Protein 1YPX (pdb70)

Nearest PDB structures (foldseek):
  1ypx-assembly1_A  TM=1.003E+00  e=2.792E-62  Listeria monocytogenes EGD-e
  1t7l-assembly2_B  TM=8.673E-01  e=5.924E-16  Thermotoga maritima
  1xpg-assembly1_A  TM=8.542E-01  e=3.338E-16  Thermotoga maritima
  1xdj-assembly1_A  TM=8.507E-01  e=2.215E-15  Thermotoga maritima
  4l64-assembly1_A  TM=7.720E-01  e=8.699E-14  Candida albicans SC5314

Secondary structure (DSSP, 8-state):
--SSS-SB---S-----HHHHHHHHHHHHTSS-HHHHHHHHHHHHHHHHHHHHHHT-SEE--TTTT---HHHHTTSEEEEE--EEEEEEEE-S--THHHHHHHHHHHH-SSSEE-EEEE----TTTEEE-SHHHHH-HHHHHHHHHHHHHHHHHHHHHTT---EEEEB-HHHHTTS----STTTHHHHHHHHHHHHTTT-----B--B-----SGGGHHHHTT---SEEEEE--S----TT-----TT-EEEEEEE-SSS----SHHHHHHHHHHHHHS-GGGEEEEESS----HHHHHHHHHHHHHHHHHHS--

Sequence (315 aa):
NQVAPFYADHVGSILRTKGIKDAREKFQSGEITALELRKIENTEIKYIVEKQKEVGLKSITDGEFRRWHFDFLENLDGVEGYSVKITGPIDFTTHPFIEDFIFLKEAVGDNHVAKQTIPSPALHYRGDIEYQPYLDDAEKFANDLATAYQKAIQAFYDAGCRYLQLDDTSWSYLCSDEGFDPETLQETYKNLINEAIKHKPADVITHICRGGYGPVAETLFGKLNIDGFFLEYDNERFAPLKYVTRPDLKIVLGLITSKTGEEDEAAIKARIEEASEIVPLSQLRLSPQCGFATEEEQWDKLRYVVRLANDIWGE

InterPro domains:
  IPR002629 Cobalamin-independent methionine synthase MetE, C-terminal/archaeal [PF01717] (11-341)
  IPR002629 Cobalamin-independent methionine synthase MetE, C-terminal/archaeal [cd03311] (9-357)
  IPR038071 UROD/MetE-like superfamily [G3DSA:3.20.20.210] (2-367)
  IPR038071 UROD/MetE-like superfamily [SSF51726] (9-366)

CATH classification: 3.20.20.210

Structure (mmCIF, N/CA/C/O backbone):
data_1YPX
#
_entry.id   1YPX
#
_cell.length_a   139.109
_cell.length_b   139.109
_cell.length_c   38.535
_cell.angle_alpha   90.00
_cell.angle_beta   90.00
_cell.angle_gamma   90.00
#
_symmetry.space_group_name_H-M   'I 41'
#
loop_
_entity.id
_entity.type
_entity.pdbx_description
1 polymer 'putative vitamin-B12 independent methionine synthase family protein'
2 non-polymer 'PHOSPHATE ION'
3 water water
#
loop_
_atom_site.group_PDB
_atom_site.id
_atom_site.type_symbol
_atom_site.label_atom_id
_atom_site.label_alt_id
_atom_site.label_comp_id
_atom_site.label_asym_id
_atom_site.label_entity_id
_atom_site.label_seq_id
_atom_site.pdbx_PDB_ins_code
_atom_site.Cartn_x
_atom_site.Cartn_y
_atom_site.Cartn_z
_atom_site.occupancy
_atom_site.B_iso_or_equiv
_atom_site.auth_seq_id
_atom_site.auth_comp_id
_atom_site.auth_asym_id
_atom_site.auth_atom_id
_atom_site.pdbx_PDB_model_num
ATOM 1 N N . ASN A 1 2 ? 40.722 86.670 -2.411 1.00 82.18 2 ASN A N 1
ATOM 2 C CA . ASN A 1 2 ? 40.907 85.344 -3.067 1.00 82.21 2 ASN A CA 1
ATOM 3 C C . ASN A 1 2 ? 42.295 84.774 -2.785 1.00 82.31 2 ASN A C 1
ATOM 4 O O . ASN A 1 2 ? 43.203 85.481 -2.326 1.00 81.95 2 ASN A O 1
ATOM 9 N N . GLN A 1 3 ? 42.433 83.484 -3.082 1.00 81.18 3 GLN A N 1
ATOM 10 C CA . GLN A 1 3 ? 43.667 82.736 -2.889 1.00 80.25 3 GLN A CA 1
ATOM 11 C C . GLN A 1 3 ? 43.437 81.268 -3.218 1.00 78.72 3 GLN A C 1
ATOM 12 O O . GLN A 1 3 ? 42.340 80.859 -3.602 1.00 77.39 3 GLN A O 1
ATOM 18 N N . VAL A 1 4 ? 44.484 80.478 -3.040 1.00 77.35 4 VAL A N 1
ATOM 19 C CA . VAL A 1 4 ? 44.409 79.063 -3.320 1.00 77.07 4 VAL A CA 1
ATOM 20 C C . VAL A 1 4 ? 44.724 78.238 -2.064 1.00 76.21 4 VAL A C 1
ATOM 21 O O . VAL A 1 4 ? 43.824 77.667 -1.442 1.00 76.88 4 VAL A O 1
ATOM 25 N N . ALA A 1 5 ? 45.997 78.183 -1.689 1.00 74.05 5 ALA A N 1
ATOM 26 C CA . ALA A 1 5 ? 46.425 77.433 -0.509 1.00 69.58 5 ALA A CA 1
ATOM 27 C C . ALA A 1 5 ? 45.858 78.150 0.720 1.00 66.41 5 ALA A C 1
ATOM 28 O O . ALA A 1 5 ? 44.698 78.574 0.693 1.00 66.28 5 ALA A O 1
ATOM 30 N N . PRO A 1 6 ? 46.633 78.283 1.817 1.00 63.17 6 PRO A N 1
ATOM 31 C CA . PRO A 1 6 ? 45.975 78.997 2.915 1.00 61.19 6 PRO A CA 1
ATOM 32 C C . PRO A 1 6 ? 45.713 80.436 2.470 1.00 58.13 6 PRO A C 1
ATOM 33 O O . PRO A 1 6 ? 46.562 81.039 1.823 1.00 57.50 6 PRO A O 1
ATOM 37 N N . PHE A 1 7 ? 44.538 80.969 2.798 1.00 56.90 7 PHE A N 1
ATOM 38 C CA . PHE A 1 7 ? 44.168 82.332 2.405 1.00 55.08 7 PHE A CA 1
ATOM 39 C C . PHE A 1 7 ? 44.681 83.381 3.374 1.00 53.57 7 PHE A C 1
ATOM 40 O O . PHE A 1 7 ? 44.955 83.084 4.539 1.00 52.05 7 PHE A O 1
ATOM 48 N N . TYR A 1 8 ? 44.787 84.618 2.892 1.00 53.16 8 TYR A N 1
ATOM 49 C CA . TYR A 1 8 ? 45.259 85.720 3.723 1.00 50.01 8 TYR A CA 1
ATOM 50 C C . TYR A 1 8 ? 44.558 85.722 5.073 1.00 48.18 8 TYR A C 1
ATOM 51 O O . TYR A 1 8 ? 45.178 86.027 6.087 1.00 49.10 8 TYR A O 1
ATOM 60 N N . ALA A 1 9 ? 43.265 85.409 5.077 1.00 46.46 9 ALA A N 1
ATOM 61 C CA . ALA A 1 9 ? 42.496 85.317 6.317 1.00 46.92 9 ALA A CA 1
ATOM 62 C C . ALA A 1 9 ? 42.088 83.854 6.390 1.00 47.23 9 ALA A C 1
ATOM 63 O O . ALA A 1 9 ? 41.153 83.419 5.714 1.00 51.31 9 ALA A O 1
ATOM 65 N N . ASP A 1 10 ? 42.815 83.092 7.194 1.00 44.95 10 ASP A N 1
ATOM 66 C CA . ASP A 1 10 ? 42.564 81.668 7.331 1.00 41.43 10 ASP A CA 1
ATOM 67 C C . ASP A 1 10 ? 42.512 81.360 8.828 1.00 41.54 10 ASP A C 1
ATOM 68 O O . ASP A 1 10 ? 42.676 82.262 9.650 1.00 39.15 10 ASP A O 1
ATOM 73 N N . HIS A 1 11 ? 42.272 80.100 9.187 1.00 41.04 11 HIS A N 1
ATOM 74 C CA . HIS A 1 11 ? 42.224 79.719 10.595 1.00 40.78 11 HIS A CA 1
ATOM 75 C C . HIS A 1 11 ? 42.609 78.262 10.790 1.00 41.45 11 HIS A C 1
ATOM 76 O O . HIS A 1 11 ? 42.405 77.439 9.899 1.00 44.17 11 HIS A O 1
ATOM 83 N N . VAL A 1 12 ? 43.179 77.950 11.955 1.00 41.32 12 VAL A N 1
ATOM 84 C CA . VAL A 1 12 ? 43.633 76.594 12.262 1.00 37.84 12 VAL A CA 1
ATOM 85 C C . VAL A 1 12 ? 42.570 75.531 12.002 1.00 36.97 12 VAL A C 1
ATOM 86 O O . VAL A 1 12 ? 42.859 74.508 11.376 1.00 34.31 12 VAL A O 1
ATOM 90 N N . GLY A 1 13 ? 41.349 75.768 12.483 1.00 36.21 13 GLY A N 1
ATOM 91 C CA . GLY A 1 13 ? 40.289 74.803 12.263 1.00 35.25 13 GLY A CA 1
ATOM 92 C C . GLY A 1 13 ? 39.304 74.505 13.382 1.00 35.71 13 GLY A C 1
ATOM 93 O O . GLY A 1 13 ? 38.094 74.525 13.145 1.00 37.96 13 GLY A O 1
ATOM 94 N N . SER A 1 14 ? 39.768 74.218 14.592 1.00 34.59 14 SER A N 1
ATOM 95 C CA . SER A 1 14 ? 38.804 73.906 15.651 1.00 37.66 14 SER A CA 1
ATOM 96 C C . SER A 1 14 ? 37.971 75.116 16.050 1.00 38.04 14 SER A C 1
ATOM 97 O O . SER A 1 14 ? 38.479 76.227 16.129 1.00 37.54 14 SER A O 1
ATOM 100 N N . ILE A 1 15 ? 36.690 74.880 16.305 1.00 39.69 15 ILE A N 1
ATOM 101 C CA . ILE A 1 15 ? 35.761 75.924 16.717 1.00 42.06 15 ILE A CA 1
ATOM 102 C C . ILE A 1 15 ? 35.146 75.526 18.067 1.00 45.40 15 ILE A C 1
ATOM 103 O O . ILE A 1 15 ? 35.034 74.338 18.388 1.00 46.95 15 ILE A O 1
ATOM 108 N N . LEU A 1 16 ? 34.758 76.526 18.856 1.00 49.06 16 LEU A N 1
ATOM 109 C CA . LEU A 1 16 ? 34.145 76.321 20.174 1.00 51.58 16 LEU A CA 1
ATOM 110 C C . LEU A 1 16 ? 32.889 75.463 20.128 1.00 52.58 16 LEU A C 1
ATOM 111 O O . LEU A 1 16 ? 31.978 75.734 19.348 1.00 53.87 16 LEU A O 1
ATOM 116 N N . ARG A 1 17 ? 32.814 74.460 20.991 1.00 53.49 17 ARG A N 1
ATOM 117 C CA . ARG A 1 17 ? 31.641 73.586 21.027 1.00 57.00 17 ARG A CA 1
ATOM 118 C C . ARG A 1 17 ? 30.401 74.333 21.534 1.00 58.60 17 ARG A C 1
ATOM 119 O O . ARG A 1 17 ? 30.439 74.958 22.591 1.00 60.32 17 ARG A O 1
ATOM 127 N N . THR A 1 18 ? 29.305 74.272 20.783 1.00 59.95 18 THR A N 1
ATOM 128 C CA . THR A 1 18 ? 28.075 74.939 21.204 1.00 61.22 18 THR A CA 1
ATOM 129 C C . THR A 1 18 ? 27.395 74.127 22.292 1.00 62.77 18 THR A C 1
ATOM 130 O O . THR A 1 18 ? 27.856 73.040 22.654 1.00 62.32 18 THR A O 1
ATOM 134 N N . LYS A 1 19 ? 26.294 74.655 22.817 1.00 64.63 19 LYS A N 1
ATOM 135 C CA . LYS A 1 19 ? 25.561 73.951 23.857 1.00 65.86 19 LYS A CA 1
ATOM 136 C C . LYS A 1 19 ? 24.834 72.747 23.254 1.00 65.69 19 LYS A C 1
ATOM 137 O O . LYS A 1 19 ? 24.617 71.741 23.929 1.00 64.73 19 LYS A O 1
ATOM 143 N N . GLY A 1 20 ? 24.467 72.844 21.981 1.00 65.43 20 GLY A N 1
ATOM 144 C CA . GLY A 1 20 ? 23.797 71.727 21.340 1.00 67.51 20 GLY A CA 1
ATOM 145 C C . GLY A 1 20 ? 24.714 70.511 21.323 1.00 68.62 20 GLY A C 1
ATOM 146 O O . GLY A 1 20 ? 24.321 69.407 21.703 1.00 68.15 20 GLY A O 1
ATOM 147 N N . ILE A 1 21 ? 25.948 70.712 20.879 1.00 69.45 21 ILE A N 1
ATOM 148 C CA . ILE A 1 21 ? 26.909 69.625 20.839 1.00 70.66 21 ILE A CA 1
ATOM 149 C C . ILE A 1 21 ? 27.370 69.282 22.249 1.00 70.83 21 ILE A C 1
ATOM 150 O O . ILE A 1 21 ? 27.719 68.140 22.536 1.00 70.33 21 ILE A O 1
ATOM 155 N N . LYS A 1 22 ? 27.360 70.275 23.129 1.00 72.59 22 LYS A N 1
ATOM 156 C CA . LYS A 1 22 ? 27.789 70.073 24.510 1.00 74.85 22 LYS A CA 1
ATOM 157 C C . LYS A 1 22 ? 26.824 69.127 25.224 1.00 75.90 22 LYS A C 1
ATOM 158 O O . LYS A 1 22 ? 27.232 68.112 25.796 1.00 75.70 22 LYS A O 1
ATOM 164 N N . ASP A 1 23 ? 25.542 69.489 25.184 1.00 77.80 23 ASP A N 1
ATOM 165 C CA . ASP A 1 23 ? 24.456 68.723 25.800 1.00 78.13 23 ASP A CA 1
ATOM 166 C C . ASP A 1 23 ? 24.396 67.305 25.237 1.00 78.54 23 ASP A C 1
ATOM 167 O O . ASP A 1 23 ? 24.310 66.322 25.984 1.00 77.43 23 ASP A O 1
ATOM 172 N N . ALA A 1 24 ? 24.437 67.214 23.912 1.00 78.82 24 ALA A N 1
ATOM 173 C CA . ALA A 1 24 ? 24.396 65.932 23.227 1.00 80.01 24 ALA A CA 1
ATOM 174 C C . ALA A 1 24 ? 25.509 64.995 23.705 1.00 81.28 24 ALA A C 1
ATOM 175 O O . ALA A 1 24 ? 25.228 63.905 24.202 1.00 81.70 24 ALA A O 1
ATOM 177 N N . ARG A 1 25 ? 26.767 65.415 23.573 1.00 82.90 25 ARG A N 1
ATOM 178 C CA . ARG A 1 25 ? 27.885 64.569 23.992 1.00 84.17 25 ARG A CA 1
ATOM 179 C C . ARG A 1 25 ? 27.728 64.064 25.422 1.00 85.64 25 ARG A C 1
ATOM 180 O O . ARG A 1 25 ? 28.334 63.061 25.801 1.00 85.29 25 ARG A O 1
ATOM 188 N N . GLU A 1 26 ? 26.913 64.753 26.215 1.00 87.43 26 GLU A N 1
ATOM 189 C CA . GLU A 1 26 ? 26.696 64.344 27.595 1.00 89.02 26 GLU A CA 1
ATOM 190 C C . GLU A 1 26 ? 25.680 63.207 27.687 1.00 90.02 26 GLU A C 1
ATOM 191 O O . GLU A 1 26 ? 25.933 62.200 28.358 1.00 89.84 26 GLU A O 1
ATOM 197 N N . LYS A 1 27 ? 24.541 63.362 27.012 1.00 90.92 27 LYS A N 1
ATOM 198 C CA . LYS A 1 27 ? 23.500 62.328 27.014 1.00 92.10 27 LYS A CA 1
ATOM 199 C C . LYS A 1 27 ? 24.027 61.023 26.423 1.00 92.72 27 LYS A C 1
ATOM 200 O O . LYS A 1 27 ? 23.596 59.933 26.813 1.00 92.89 27 LYS A O 1
ATOM 206 N N . PHE A 1 28 ? 24.955 61.139 25.477 1.00 92.39 28 PHE A N 1
ATOM 207 C CA . PHE A 1 28 ? 25.536 59.964 24.844 1.00 92.00 28 PHE A CA 1
ATOM 208 C C . PHE A 1 28 ? 26.228 59.062 25.860 1.00 92.03 28 PHE A C 1
ATOM 209 O O . PHE A 1 28 ? 25.834 57.913 26.045 1.00 92.35 28 PHE A O 1
ATOM 217 N N . GLN A 1 29 ? 27.265 59.585 26.508 1.00 92.43 29 GLN A N 1
ATOM 218 C CA . GLN A 1 29 ? 28.010 58.827 27.506 1.00 93.00 29 GLN A CA 1
ATOM 219 C C . GLN A 1 29 ? 27.092 58.497 28.681 1.00 92.60 29 GLN A C 1
ATOM 220 O O . GLN A 1 29 ? 27.385 57.612 29.484 1.00 91.76 29 GLN A O 1
ATOM 226 N N . SER A 1 30 ? 25.980 59.225 28.771 1.00 92.61 30 SER A N 1
ATOM 227 C CA . SER A 1 30 ? 24.981 59.025 29.824 1.00 91.77 30 SER A CA 1
ATOM 228 C C . SER A 1 30 ? 24.161 57.777 29.516 1.00 91.25 30 SER A C 1
ATOM 229 O O . SER A 1 30 ? 23.747 57.047 30.421 1.00 91.33 30 SER A O 1
ATOM 232 N N . GLY A 1 31 ? 23.932 57.547 28.225 1.00 90.03 31 GLY A N 1
ATOM 233 C CA . GLY A 1 31 ? 23.169 56.393 27.791 1.00 87.97 31 GLY A CA 1
ATOM 234 C C . GLY A 1 31 ? 21.804 56.784 27.268 1.00 86.49 31 GLY A C 1
ATOM 235 O O . GLY A 1 31 ? 21.061 55.941 26.768 1.00 85.62 31 GLY A O 1
ATOM 236 N N . GLU A 1 32 ? 21.474 58.067 27.381 1.00 85.95 32 GLU A N 1
ATOM 237 C CA . GLU A 1 32 ? 20.185 58.569 26.922 1.00 86.00 32 GLU A CA 1
ATOM 238 C C . GLU A 1 32 ? 20.091 58.580 25.404 1.00 85.29 32 GLU A C 1
ATOM 239 O O . GLU A 1 32 ? 19.045 58.269 24.831 1.00 85.92 32 GLU A O 1
ATOM 245 N N . ILE A 1 33 ? 21.187 58.951 24.755 1.00 84.00 33 ILE A N 1
ATOM 246 C CA . ILE A 1 33 ? 21.223 59.002 23.303 1.00 81.84 33 ILE A CA 1
ATOM 247 C C . ILE A 1 33 ? 22.183 57.946 22.784 1.00 80.83 33 ILE A C 1
ATOM 248 O O . ILE A 1 33 ? 23.091 57.504 23.492 1.00 80.66 33 ILE A O 1
ATOM 253 N N . THR A 1 34 ? 21.975 57.539 21.542 1.00 79.41 34 THR A N 1
ATOM 254 C CA . THR A 1 34 ? 22.820 56.531 20.932 1.00 77.98 34 THR A CA 1
ATOM 255 C C . THR A 1 34 ? 23.842 57.172 19.994 1.00 77.44 34 THR A C 1
ATOM 256 O O . THR A 1 34 ? 23.667 58.310 19.560 1.00 76.18 34 THR A O 1
ATOM 260 N N . ALA A 1 35 ? 24.909 56.434 19.700 1.00 76.69 35 ALA A N 1
ATOM 261 C CA . ALA A 1 35 ? 25.971 56.901 18.817 1.00 75.73 35 ALA A CA 1
ATOM 262 C C . ALA A 1 35 ? 25.346 57.298 17.494 1.00 75.30 35 ALA A C 1
ATOM 263 O O . ALA A 1 35 ? 25.633 58.362 16.938 1.00 74.68 35 ALA A O 1
ATOM 265 N N . LEU A 1 36 ? 24.482 56.418 17.001 1.00 75.04 36 LEU A N 1
ATOM 266 C CA . LEU A 1 36 ? 23.775 56.627 15.745 1.00 74.45 36 LEU A CA 1
ATOM 267 C C . LEU A 1 36 ? 22.769 57.772 15.845 1.00 73.72 36 LEU A C 1
ATOM 268 O O . LEU A 1 36 ? 22.207 58.183 14.838 1.00 75.18 36 LEU A O 1
ATOM 273 N N . GLU A 1 37 ? 22.557 58.294 17.053 1.00 72.56 37 GLU A N 1
ATOM 274 C CA . GLU A 1 37 ? 21.604 59.385 17.274 1.00 71.55 37 GLU A CA 1
ATOM 275 C C . GLU A 1 37 ? 22.334 60.707 17.507 1.00 70.71 37 GLU A C 1
ATOM 276 O O . GLU A 1 37 ? 21.880 61.778 17.084 1.00 71.81 37 GLU A O 1
ATOM 282 N N . LEU A 1 38 ? 23.465 60.617 18.200 1.00 68.36 38 LEU A N 1
ATOM 283 C CA . LEU A 1 38 ? 24.309 61.770 18.504 1.00 63.67 38 LEU A CA 1
ATOM 284 C C . LEU A 1 38 ? 24.830 62.406 17.219 1.00 60.59 38 LEU A C 1
ATOM 285 O O . LEU A 1 38 ? 25.135 63.595 17.182 1.00 60.86 38 LEU A O 1
ATOM 290 N N . ARG A 1 39 ? 24.929 61.613 16.163 1.00 57.76 39 ARG A N 1
ATOM 291 C CA . ARG A 1 39 ? 25.447 62.136 14.914 1.00 56.57 39 ARG A CA 1
ATOM 292 C C . ARG A 1 39 ? 24.564 63.203 14.289 1.00 55.70 39 ARG A C 1
ATOM 293 O O . ARG A 1 39 ? 25.061 64.188 13.734 1.00 52.91 39 ARG A O 1
ATOM 301 N N . LYS A 1 40 ? 23.254 63.001 14.380 1.00 55.15 40 LYS A N 1
ATOM 302 C CA . LYS A 1 40 ? 22.301 63.951 13.825 1.00 54.43 40 LYS A CA 1
ATOM 303 C C . LYS A 1 40 ? 22.532 65.337 14.405 1.00 53.26 40 LYS A C 1
ATOM 304 O O . LYS A 1 40 ? 22.758 66.291 13.667 1.00 54.49 40 LYS A O 1
ATOM 310 N N . ILE A 1 41 ? 22.479 65.454 15.724 1.00 51.25 41 ILE A N 1
ATOM 311 C CA . ILE A 1 41 ? 22.691 66.749 16.344 1.00 51.63 41 ILE A CA 1
ATOM 312 C C . ILE A 1 41 ? 24.008 67.353 15.844 1.00 52.16 41 ILE A C 1
ATOM 313 O O . ILE A 1 41 ? 24.049 68.513 15.422 1.00 49.73 41 ILE A O 1
ATOM 318 N N . GLU A 1 42 ? 25.079 66.558 15.895 1.00 52.04 42 GLU A N 1
ATOM 319 C CA . GLU A 1 42 ? 26.380 67.009 15.424 1.00 51.46 42 GLU A CA 1
ATOM 320 C C . GLU A 1 42 ? 26.198 67.601 14.030 1.00 49.91 42 GLU A C 1
ATOM 321 O O . GLU A 1 42 ? 26.741 68.654 13.716 1.00 50.07 42 GLU A O 1
ATOM 327 N N . ASN A 1 43 ? 25.420 66.908 13.207 1.00 48.60 43 ASN A N 1
ATOM 328 C CA . ASN A 1 43 ? 25.155 67.341 11.850 1.00 49.46 43 ASN A CA 1
ATOM 329 C C . ASN A 1 43 ? 24.498 68.711 11.791 1.00 51.21 43 ASN A C 1
ATOM 330 O O . ASN A 1 43 ? 24.816 69.528 10.925 1.00 51.34 43 ASN A O 1
ATOM 335 N N . THR A 1 44 ? 23.579 68.945 12.722 1.00 52.86 44 THR A N 1
ATOM 336 C CA . THR A 1 44 ? 22.850 70.204 12.836 1.00 52.32 44 THR A CA 1
ATOM 337 C C . THR A 1 44 ? 23.819 71.270 13.329 1.00 52.01 44 THR A C 1
ATOM 338 O O . THR A 1 44 ? 23.915 72.364 12.766 1.00 53.98 44 THR A O 1
ATOM 342 N N . GLU A 1 45 ? 24.547 70.938 14.386 1.00 50.45 45 GLU A N 1
ATOM 343 C CA . GLU A 1 45 ? 25.506 71.868 14.958 1.00 48.91 45 GLU A CA 1
ATOM 344 C C . GLU A 1 45 ? 26.576 72.272 13.963 1.00 47.48 45 GLU A C 1
ATOM 345 O O . GLU A 1 45 ? 26.824 73.461 13.783 1.00 47.44 45 GLU A O 1
ATOM 351 N N . ILE A 1 46 ? 27.205 71.285 13.325 1.00 46.11 46 ILE A N 1
ATOM 352 C CA . ILE A 1 46 ? 28.244 71.553 12.340 1.00 45.95 46 ILE A CA 1
ATOM 353 C C . ILE A 1 46 ? 27.672 72.509 11.299 1.00 46.62 46 ILE A C 1
ATOM 354 O O . ILE A 1 46 ? 28.267 73.548 11.007 1.00 43.93 46 ILE A O 1
ATOM 359 N N . LYS A 1 47 ? 26.503 72.169 10.762 1.00 48.72 47 LYS A N 1
ATOM 360 C CA . LYS A 1 47 ? 25.857 73.022 9.764 1.00 53.14 47 LYS A CA 1
ATOM 361 C C . LYS A 1 47 ? 25.765 74.469 10.256 1.00 55.37 47 LYS A C 1
ATOM 362 O O . LYS A 1 47 ? 26.017 75.421 9.507 1.00 54.79 47 LYS A O 1
ATOM 368 N N . TYR A 1 48 ? 25.409 74.632 11.523 1.00 56.82 48 TYR A N 1
ATOM 369 C CA . TYR A 1 48 ? 25.304 75.959 12.098 1.00 58.31 48 TYR A CA 1
ATOM 370 C C . TYR A 1 48 ? 26.648 76.705 12.079 1.00 57.44 48 TYR A C 1
ATOM 371 O O . TYR A 1 48 ? 26.693 77.891 11.742 1.00 57.02 48 TYR A O 1
ATOM 380 N N . ILE A 1 49 ? 27.738 76.020 12.428 1.00 56.95 49 ILE A N 1
ATOM 381 C CA . ILE A 1 49 ? 29.063 76.662 12.422 1.00 57.36 49 ILE A CA 1
ATOM 382 C C . ILE A 1 49 ? 29.600 76.866 10.996 1.00 56.26 49 ILE A C 1
ATOM 383 O O . ILE A 1 49 ? 30.439 77.739 10.759 1.00 55.70 49 ILE A O 1
ATOM 388 N N . VAL A 1 50 ? 29.122 76.051 10.054 1.00 55.70 50 VAL A N 1
ATOM 389 C CA . VAL A 1 50 ? 29.542 76.172 8.662 1.00 53.49 50 VAL A CA 1
ATOM 390 C C . VAL A 1 50 ? 29.101 77.535 8.137 1.00 55.19 50 VAL A C 1
ATOM 391 O O . VAL A 1 50 ? 29.899 78.271 7.558 1.00 54.23 50 VAL A O 1
ATOM 395 N N . GLU A 1 51 ? 27.829 77.877 8.342 1.00 56.62 51 GLU A N 1
ATOM 396 C CA . GLU A 1 51 ? 27.335 79.165 7.870 1.00 58.92 51 GLU A CA 1
ATOM 397 C C . GLU A 1 51 ? 28.037 80.331 8.561 1.00 59.17 51 GLU A C 1
ATOM 398 O O . GLU A 1 51 ? 28.406 81.312 7.908 1.00 57.99 51 GLU A O 1
ATOM 404 N N . LYS A 1 52 ? 28.235 80.215 9.872 1.00 58.79 52 LYS A N 1
ATOM 405 C CA . LYS A 1 52 ? 28.887 81.271 10.639 1.00 58.17 52 LYS A CA 1
ATOM 406 C C . LYS A 1 52 ? 30.295 81.612 10.140 1.00 57.72 52 LYS A C 1
ATOM 407 O O . LYS A 1 52 ? 30.691 82.785 10.133 1.00 58.35 52 LYS A O 1
ATOM 413 N N . GLN A 1 53 ? 31.046 80.599 9.710 1.00 55.19 53 GLN A N 1
ATOM 414 C CA . GLN A 1 53 ? 32.393 80.830 9.199 1.00 52.79 53 GLN A CA 1
ATOM 415 C C . GLN A 1 53 ? 32.257 81.607 7.889 1.00 52.64 53 GLN A C 1
ATOM 416 O O . GLN A 1 53 ? 33.129 82.394 7.501 1.00 52.19 53 GLN A O 1
ATOM 422 N N . LYS A 1 54 ? 31.138 81.398 7.211 1.00 53.78 54 LYS A N 1
ATOM 423 C CA . LYS A 1 54 ? 30.911 82.087 5.951 1.00 53.34 54 LYS A CA 1
ATOM 424 C C . LYS A 1 54 ? 30.407 83.513 6.195 1.00 51.87 54 LYS A C 1
ATOM 425 O O . LYS A 1 54 ? 30.821 84.444 5.498 1.00 52.04 54 LYS A O 1
ATOM 431 N N . GLU A 1 55 ? 29.560 83.687 7.207 1.00 49.26 55 GLU A N 1
ATOM 432 C CA . GLU A 1 55 ? 29.047 85.011 7.543 1.00 51.08 55 GLU A CA 1
ATOM 433 C C . GLU A 1 55 ? 30.133 85.929 8.131 1.00 50.00 55 GLU A C 1
ATOM 434 O O . GLU A 1 55 ? 29.931 87.150 8.228 1.00 49.49 55 GLU A O 1
ATOM 440 N N . VAL A 1 56 ? 31.271 85.365 8.548 1.00 46.46 56 VAL A N 1
ATOM 441 C CA . VAL A 1 56 ? 32.338 86.205 9.084 1.00 41.63 56 VAL A CA 1
ATOM 442 C C . VAL A 1 56 ? 33.259 86.614 7.946 1.00 40.73 56 VAL A C 1
ATOM 443 O O . VAL A 1 56 ? 33.958 87.612 8.050 1.00 44.18 56 VAL A O 1
ATOM 447 N N . GLY A 1 57 ? 33.253 85.849 6.855 1.00 39.02 57 GLY A N 1
ATOM 448 C CA . GLY A 1 57 ? 34.073 86.200 5.710 1.00 37.37 57 GLY A CA 1
ATOM 449 C C . GLY A 1 57 ? 35.076 85.141 5.344 1.00 39.29 57 GLY A C 1
ATOM 450 O O . GLY A 1 57 ? 35.700 85.196 4.279 1.00 39.97 57 GLY A O 1
ATOM 451 N N . LEU A 1 58 ? 35.238 84.173 6.234 1.00 40.69 58 LEU A N 1
ATOM 452 C CA . LEU A 1 58 ? 36.179 83.083 6.022 1.00 42.98 58 LEU A CA 1
ATOM 453 C C . LEU A 1 58 ? 35.945 82.379 4.687 1.00 45.11 58 LEU A C 1
ATOM 454 O O . LEU A 1 58 ? 34.815 82.270 4.215 1.00 44.62 58 LEU A O 1
ATOM 459 N N . LYS A 1 59 ? 37.027 81.940 4.060 1.00 49.37 59 LYS A N 1
ATOM 460 C CA . LYS A 1 59 ? 36.908 81.244 2.788 1.00 53.33 59 LYS A CA 1
ATOM 461 C C . LYS A 1 59 ? 37.049 79.747 3.062 1.00 53.70 59 LYS A C 1
ATOM 462 O O . LYS A 1 59 ? 36.351 78.920 2.463 1.00 55.67 59 LYS A O 1
ATOM 468 N N . SER A 1 60 ? 37.944 79.403 3.984 1.00 50.78 60 SER A N 1
ATOM 469 C CA . SER A 1 60 ? 38.136 78.011 4.347 1.00 48.89 60 SER A CA 1
ATOM 470 C C . SER A 1 60 ? 37.164 77.727 5.488 1.00 46.04 60 SER A C 1
ATOM 471 O O . SER A 1 60 ? 37.057 78.519 6.429 1.00 43.22 60 SER A O 1
ATOM 474 N N . ILE A 1 61 ? 36.447 76.607 5.386 1.00 42.17 61 ILE A N 1
ATOM 475 C CA . ILE A 1 61 ? 35.459 76.208 6.388 1.00 41.22 61 ILE A CA 1
ATOM 476 C C . ILE A 1 61 ? 35.747 74.795 6.932 1.00 40.94 61 ILE A C 1
ATOM 477 O O . ILE A 1 61 ? 36.096 73.883 6.174 1.00 38.98 61 ILE A O 1
ATOM 482 N N . THR A 1 62 ? 35.614 74.626 8.248 1.00 41.37 62 THR A N 1
ATOM 483 C CA . THR A 1 62 ? 35.857 73.331 8.903 1.00 42.23 62 THR A CA 1
ATOM 484 C C . THR A 1 62 ? 34.604 72.822 9.606 1.00 43.02 62 THR A C 1
ATOM 485 O O . THR A 1 62 ? 33.540 73.419 9.503 1.00 44.51 62 THR A O 1
ATOM 489 N N . ASP A 1 63 ? 34.725 71.714 10.319 1.00 42.93 63 ASP A N 1
ATOM 490 C CA . ASP A 1 63 ? 33.572 71.222 11.034 1.00 44.61 63 ASP A CA 1
ATOM 491 C C . ASP A 1 63 ? 33.822 71.474 12.522 1.00 45.08 63 ASP A C 1
ATOM 492 O O . ASP A 1 63 ? 33.175 70.894 13.394 1.00 43.84 63 ASP A O 1
ATOM 497 N N . GLY A 1 64 ? 34.774 72.370 12.779 1.00 47.05 64 GLY A N 1
ATOM 498 C CA . GLY A 1 64 ? 35.142 72.759 14.131 1.00 48.92 64 GLY A CA 1
ATOM 499 C C . GLY A 1 64 ? 35.592 71.620 15.015 1.00 50.12 64 GLY A C 1
ATOM 500 O O . GLY A 1 64 ? 35.677 71.770 16.236 1.00 50.01 64 GLY A O 1
ATOM 501 N N . GLU A 1 65 ? 35.888 70.484 14.388 1.00 50.15 65 GLU A N 1
ATOM 502 C CA . GLU A 1 65 ? 36.320 69.275 15.088 1.00 49.90 65 GLU A CA 1
ATOM 503 C C . GLU A 1 65 ? 35.313 68.859 16.130 1.00 49.48 65 GLU A C 1
ATOM 504 O O . GLU A 1 65 ? 35.645 68.192 17.107 1.00 49.00 65 GLU A O 1
ATOM 510 N N . PHE A 1 66 ? 34.064 69.238 15.865 1.00 50.63 66 PHE A N 1
ATOM 511 C CA . PHE A 1 66 ? 32.916 68.958 16.727 1.00 50.32 66 PHE A CA 1
ATOM 512 C C . PHE A 1 66 ? 32.676 67.484 17.038 1.00 50.44 66 PHE A C 1
ATOM 513 O O . PHE A 1 66 ? 32.173 6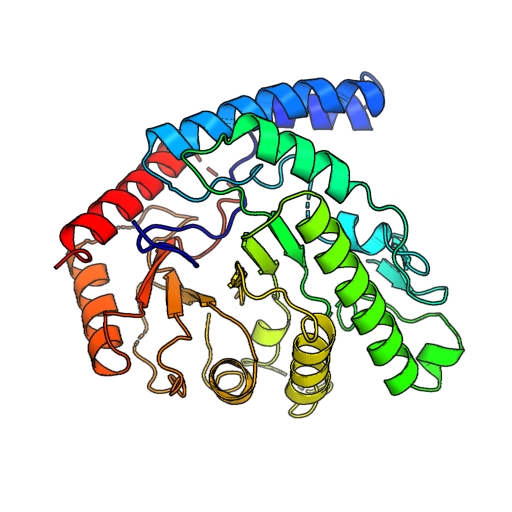7.157 18.111 1.00 52.97 66 PHE A O 1
ATOM 521 N N . ARG A 1 67 ? 33.016 66.598 16.108 1.00 49.03 67 ARG A N 1
ATOM 522 C CA . ARG A 1 67 ? 32.807 65.177 16.335 1.00 47.55 67 ARG A CA 1
ATOM 523 C C . ARG A 1 67 ? 33.977 64.625 17.125 1.00 48.69 67 ARG A C 1
ATOM 524 O O . ARG A 1 67 ? 34.003 63.445 17.470 1.00 44.76 67 ARG A O 1
ATOM 532 N N . ARG A 1 68 ? 34.948 65.494 17.403 1.00 52.41 68 ARG A N 1
ATOM 533 C CA . ARG A 1 68 ? 36.146 65.121 18.147 1.00 54.69 68 ARG A CA 1
ATOM 534 C C . ARG A 1 68 ? 36.917 64.045 17.417 1.00 57.29 68 ARG A C 1
ATOM 535 O O . ARG A 1 68 ? 36.550 62.872 17.483 1.00 62.38 68 ARG A O 1
ATOM 543 N N . TRP A 1 71 ? 39.342 65.106 16.358 1.00 73.58 71 TRP A N 1
ATOM 544 C CA . TRP A 1 71 ? 40.241 64.976 15.210 1.00 72.06 71 TRP A CA 1
ATOM 545 C C . TRP A 1 71 ? 41.695 64.695 15.597 1.00 68.81 71 TRP A C 1
ATOM 546 O O . TRP A 1 71 ? 42.585 65.475 15.265 1.00 70.42 71 TRP A O 1
ATOM 557 N N . HIS A 1 72 ? 41.947 63.591 16.285 1.00 64.01 72 HIS A N 1
ATOM 558 C CA . HIS A 1 72 ? 43.317 63.277 16.676 1.00 63.41 72 HIS A CA 1
ATOM 559 C C . HIS A 1 72 ? 43.464 61.815 17.002 1.00 60.71 72 HIS A C 1
ATOM 560 O O . HIS A 1 72 ? 43.816 61.011 16.149 1.00 59.97 72 HIS A O 1
ATOM 567 N N . PHE A 1 73 ? 43.202 61.479 18.254 1.00 60.50 73 PHE A N 1
ATOM 568 C CA . PHE A 1 73 ? 43.299 60.109 18.692 1.00 59.93 73 PHE A CA 1
ATOM 569 C C . PHE A 1 73 ? 42.168 59.311 18.058 1.00 57.78 73 PHE A C 1
ATOM 570 O O . PHE A 1 73 ? 42.267 58.095 17.948 1.00 58.47 73 PHE A O 1
ATOM 578 N N . ASP A 1 74 ? 41.094 59.998 17.656 1.00 55.45 74 ASP A N 1
ATOM 579 C CA . ASP A 1 74 ? 39.957 59.350 16.989 1.00 53.94 74 ASP A CA 1
ATOM 580 C C . ASP A 1 74 ? 40.407 58.960 15.584 1.00 50.71 74 ASP A C 1
ATOM 581 O O . ASP A 1 74 ? 39.994 57.933 15.042 1.00 50.86 74 ASP A O 1
ATOM 586 N N . PHE A 1 75 ? 41.247 59.799 14.992 1.00 45.07 75 PHE A N 1
ATOM 587 C CA . PHE A 1 75 ? 41.744 59.520 13.672 1.00 42.70 75 PHE A CA 1
ATOM 588 C C . PHE A 1 75 ? 42.731 58.373 13.741 1.00 43.54 75 PHE A C 1
ATOM 589 O O . PHE A 1 75 ? 42.710 57.467 12.904 1.00 43.64 75 PHE A O 1
ATOM 597 N N . LEU A 1 76 ? 43.600 58.414 14.743 1.00 43.55 76 LEU A N 1
ATOM 598 C CA . LEU A 1 76 ? 44.618 57.378 14.899 1.00 43.97 76 LEU A CA 1
ATOM 599 C C . LEU A 1 76 ? 44.067 56.010 15.315 1.00 44.68 76 LEU A C 1
ATOM 600 O O . LEU A 1 76 ? 44.385 54.985 14.691 1.00 41.58 76 LEU A O 1
ATOM 605 N N . GLU A 1 77 ? 43.246 55.995 16.362 1.00 44.99 77 GLU A N 1
ATOM 606 C CA . GLU A 1 77 ? 42.664 54.748 16.840 1.00 48.45 77 GLU A CA 1
ATOM 607 C C . GLU A 1 77 ? 41.826 54.078 15.750 1.00 47.99 77 GLU A C 1
ATOM 608 O O . GLU A 1 77 ? 41.403 52.934 15.904 1.00 48.58 77 GLU A O 1
ATOM 614 N N . ASN A 1 78 ? 41.580 54.794 14.656 1.00 48.21 78 ASN A N 1
ATOM 615 C CA . ASN A 1 78 ? 40.807 54.247 13.551 1.00 47.70 78 ASN A CA 1
ATOM 616 C C . ASN A 1 78 ? 41.709 53.782 12.427 1.00 48.07 78 ASN A C 1
ATOM 617 O O . ASN A 1 78 ? 41.278 53.615 11.298 1.00 49.72 78 ASN A O 1
ATOM 622 N N . LEU A 1 79 ? 42.975 53.596 12.740 1.00 50.31 79 LEU A N 1
ATOM 623 C CA . LEU A 1 79 ? 43.920 53.102 11.766 1.00 51.62 79 LEU A CA 1
ATOM 624 C C . LEU A 1 79 ? 44.157 51.651 12.187 1.00 51.66 79 LEU A C 1
ATOM 625 O O . LEU A 1 79 ? 44.268 51.358 13.382 1.00 48.98 79 LEU A O 1
ATOM 630 N N . ASP A 1 80 ? 44.213 50.750 11.211 1.00 54.44 80 ASP A N 1
ATOM 631 C CA . ASP A 1 80 ? 44.450 49.335 11.488 1.00 57.63 80 ASP A CA 1
ATOM 632 C C . ASP A 1 80 ? 45.784 49.223 12.237 1.00 56.99 80 ASP A C 1
ATOM 633 O O . ASP A 1 80 ? 46.730 49.949 11.939 1.00 54.34 80 ASP A O 1
ATOM 638 N N . GLY A 1 81 ? 45.838 48.332 13.228 1.00 57.35 81 GLY A N 1
ATOM 639 C CA . GLY A 1 81 ? 47.051 48.135 14.000 1.00 57.86 81 GLY A CA 1
ATOM 640 C C . GLY A 1 81 ? 47.183 49.073 15.185 1.00 60.47 81 GLY A C 1
ATOM 641 O O . GLY A 1 81 ? 48.163 48.999 15.932 1.00 60.86 81 GLY A O 1
ATOM 642 N N . VAL A 1 82 ? 46.201 49.957 15.353 1.00 62.76 82 VAL A N 1
ATOM 643 C CA . VAL A 1 82 ? 46.185 50.943 16.444 1.00 65.37 82 VAL A CA 1
ATOM 644 C C . VAL A 1 82 ? 44.846 50.865 17.171 1.00 69.94 82 VAL A C 1
ATOM 645 O O . VAL A 1 82 ? 43.820 50.554 16.563 1.00 71.11 82 VAL A O 1
ATOM 649 N N . GLU A 1 83 ? 44.858 51.157 18.468 1.00 74.42 83 GLU A N 1
ATOM 650 C CA . GLU A 1 83 ? 43.644 51.127 19.273 1.00 78.83 83 GLU A CA 1
ATOM 651 C C . GLU A 1 83 ? 43.882 51.756 20.6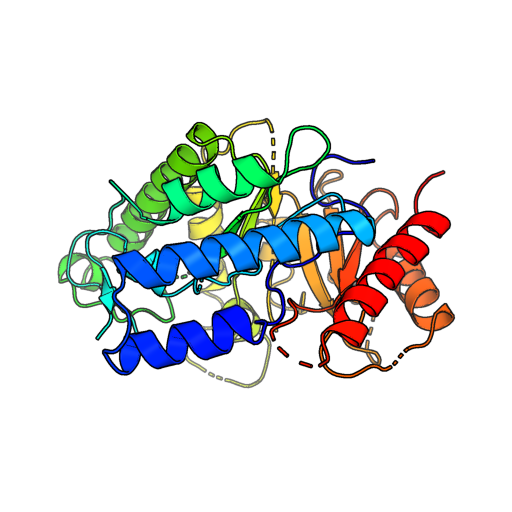46 1.00 81.32 83 GLU A C 1
ATOM 652 O O . GLU A 1 83 ? 44.844 51.417 21.339 1.00 82.26 83 GLU A O 1
ATOM 658 N N . GLY A 1 84 ? 43.002 52.680 21.026 1.00 83.48 84 GLY A N 1
ATOM 659 C CA . GLY A 1 84 ? 43.125 53.348 22.310 1.00 86.01 84 GLY A CA 1
ATOM 660 C C . GLY A 1 84 ? 42.922 52.402 23.478 1.00 87.77 84 GLY A C 1
ATOM 661 O O . GLY A 1 84 ? 42.333 51.334 23.318 1.00 87.16 84 GLY A O 1
ATOM 662 N N . TYR A 1 85 ? 43.413 52.796 24.651 1.00 89.68 85 TYR A N 1
ATOM 663 C CA . TYR A 1 85 ? 43.292 51.986 25.862 1.00 91.62 85 TYR A CA 1
ATOM 664 C C . TYR A 1 85 ? 43.834 52.728 27.082 1.00 91.45 85 TYR A C 1
ATOM 665 O O . TYR A 1 85 ? 44.969 52.503 27.507 1.00 91.41 85 TYR A O 1
ATOM 674 N N . SER A 1 102 ? 46.161 56.857 25.944 1.00 74.28 102 SER A N 1
ATOM 675 C CA . SER A 1 102 ? 46.940 57.007 24.716 1.00 75.07 102 SER A CA 1
ATOM 676 C C . SER A 1 102 ? 46.555 55.929 23.707 1.00 74.62 102 SER A C 1
ATOM 677 O O . SER A 1 102 ? 45.624 55.152 23.946 1.00 74.79 102 SER A O 1
ATOM 680 N N . VAL A 1 103 ? 47.264 55.901 22.577 1.00 72.57 103 VAL A N 1
ATOM 681 C CA . VAL A 1 103 ? 47.030 54.910 21.525 1.00 70.19 103 VAL A CA 1
ATOM 682 C C . VAL A 1 103 ? 48.116 53.840 21.552 1.00 68.29 103 VAL A C 1
ATOM 683 O O . VAL A 1 103 ? 49.304 54.147 21.636 1.00 68.35 103 VAL A O 1
ATOM 687 N N . LYS A 1 104 ? 47.692 52.585 21.487 1.00 66.38 104 LYS A N 1
ATOM 688 C CA . LYS A 1 104 ? 48.609 51.454 21.500 1.00 64.39 104 LYS A CA 1
ATOM 689 C C . LYS A 1 104 ? 48.747 50.919 20.071 1.00 62.57 104 LYS A C 1
ATOM 690 O O . LYS A 1 104 ? 47.750 50.753 19.366 1.00 62.30 104 LYS A O 1
ATOM 696 N N . ILE A 1 105 ? 49.975 50.680 19.628 1.00 59.54 105 ILE A N 1
ATOM 697 C CA . ILE A 1 105 ? 50.179 50.121 18.300 1.00 57.43 105 ILE A CA 1
ATOM 698 C C . ILE A 1 105 ? 50.405 48.649 18.568 1.00 56.15 105 ILE A C 1
ATOM 699 O O . ILE A 1 105 ? 51.472 48.273 19.051 1.00 55.00 105 ILE A O 1
ATOM 704 N N . THR A 1 106 ? 49.400 47.823 18.278 1.00 54.88 106 THR A N 1
ATOM 705 C CA . THR A 1 106 ? 49.493 46.381 18.525 1.00 53.25 106 THR A CA 1
ATOM 706 C C . THR A 1 106 ? 49.508 45.527 17.273 1.00 52.49 106 THR A C 1
ATOM 707 O O . THR A 1 106 ? 49.524 44.301 17.363 1.00 53.45 106 THR A O 1
ATOM 711 N N . GLY A 1 107 ? 49.495 46.156 16.109 1.00 50.63 107 GLY A N 1
ATOM 712 C CA . GLY A 1 107 ? 49.507 45.381 14.886 1.00 48.65 107 GLY A CA 1
ATOM 713 C C . GLY A 1 107 ? 50.038 46.225 13.759 1.00 47.46 107 GLY A C 1
ATOM 714 O O . GLY A 1 107 ? 50.318 47.400 13.961 1.00 49.59 107 GLY A O 1
ATOM 715 N N . PRO A 1 108 ? 50.182 45.661 12.559 1.00 45.81 108 PRO A N 1
ATOM 716 C CA . PRO A 1 108 ? 50.690 46.375 11.387 1.00 45.41 108 PRO A CA 1
ATOM 717 C C . PRO A 1 108 ? 49.816 47.573 10.978 1.00 44.48 108 PRO A C 1
ATOM 718 O O . PRO A 1 108 ? 48.643 47.407 10.660 1.00 42.44 108 PRO A O 1
ATOM 722 N N . ILE A 1 109 ? 50.408 48.768 10.994 1.00 45.18 109 ILE A N 1
ATOM 723 C CA . ILE A 1 109 ? 49.727 50.022 10.648 1.00 47.51 109 ILE A CA 1
ATOM 724 C C . ILE A 1 109 ? 49.128 49.995 9.241 1.00 50.36 109 ILE A C 1
ATOM 725 O O . ILE A 1 109 ? 49.800 49.619 8.278 1.00 52.21 109 ILE A O 1
ATOM 730 N N . ASP A 1 110 ? 47.872 50.414 9.110 1.00 50.37 110 ASP A N 1
ATOM 731 C CA . ASP A 1 110 ? 47.252 50.434 7.800 1.00 50.87 110 ASP A CA 1
ATOM 732 C C . ASP A 1 110 ? 45.985 51.271 7.759 1.00 52.54 110 ASP A C 1
ATOM 733 O O . ASP A 1 110 ? 45.435 51.646 8.793 1.00 52.60 110 ASP A O 1
ATOM 738 N N . PHE A 1 111 ? 45.534 51.573 6.548 1.00 52.37 111 PHE A N 1
ATOM 739 C CA . PHE A 1 111 ? 44.339 52.370 6.359 1.00 52.92 111 PHE A CA 1
ATOM 740 C C . PHE A 1 111 ? 43.442 51.647 5.362 1.00 54.00 111 PHE A C 1
ATOM 741 O O . PHE A 1 111 ? 43.910 51.164 4.333 1.00 54.87 111 PHE A O 1
ATOM 749 N N . THR A 1 112 ? 42.154 51.576 5.669 1.00 53.63 112 THR A N 1
ATOM 750 C CA . THR A 1 112 ? 41.208 50.910 4.787 1.00 54.71 112 THR A CA 1
ATOM 751 C C . THR A 1 112 ? 39.913 51.686 4.713 1.00 55.53 112 THR A C 1
ATOM 752 O O . THR A 1 112 ? 39.535 52.208 3.664 1.00 56.63 112 THR A O 1
ATOM 756 N N . THR A 1 113 ? 39.224 51.742 5.839 1.00 56.02 113 THR A N 1
ATOM 757 C CA . THR A 1 113 ? 37.968 52.456 5.916 1.00 56.58 113 THR A CA 1
ATOM 758 C C . THR A 1 113 ? 37.969 53.266 7.196 1.00 55.51 113 THR A C 1
ATOM 759 O O . THR A 1 113 ? 37.837 52.714 8.289 1.00 58.45 113 THR A O 1
ATOM 763 N N . HIS A 1 114 ? 38.129 54.575 7.058 1.00 52.27 114 HIS A N 1
ATOM 764 C CA . HIS A 1 114 ? 38.147 55.467 8.210 1.00 48.93 114 HIS A CA 1
ATOM 765 C C . HIS A 1 114 ? 36.837 56.257 8.257 1.00 45.53 114 HIS A C 1
ATOM 766 O O . HIS A 1 114 ? 36.247 56.552 7.221 1.00 45.10 114 HIS A O 1
ATOM 773 N N . PRO A 1 115 ? 36.347 56.574 9.467 1.00 44.00 115 PRO A N 1
ATOM 774 C CA . PRO A 1 115 ? 35.103 57.334 9.654 1.00 43.53 115 PRO A CA 1
ATOM 775 C C . PRO A 1 115 ? 35.235 58.794 9.213 1.00 44.35 115 PRO A C 1
ATOM 776 O O . PRO A 1 115 ? 34.235 59.460 8.932 1.00 47.11 115 PRO A O 1
ATOM 780 N N . PHE A 1 116 ? 36.468 59.289 9.166 1.00 43.03 116 PHE A N 1
ATOM 781 C CA . PHE A 1 116 ? 36.725 60.662 8.764 1.00 43.25 116 PHE A CA 1
ATOM 782 C C . PHE A 1 116 ? 36.373 60.931 7.311 1.00 43.41 116 PHE A C 1
ATOM 783 O O . PHE A 1 116 ? 36.230 62.080 6.919 1.00 44.08 116 PHE A O 1
ATOM 791 N N . ILE A 1 117 ? 36.217 59.877 6.517 1.00 45.91 117 ILE A N 1
ATOM 792 C CA . ILE A 1 117 ? 35.880 60.033 5.098 1.00 46.65 117 ILE A CA 1
ATOM 793 C C . ILE A 1 117 ? 34.461 60.551 4.866 1.00 47.91 117 ILE A C 1
ATOM 794 O O . ILE A 1 117 ? 34.249 61.431 4.024 1.00 46.24 117 ILE A O 1
ATOM 799 N N . GLU A 1 118 ? 33.497 60.010 5.620 1.00 48.24 118 GLU A N 1
ATOM 800 C CA . GLU A 1 118 ? 32.094 60.431 5.510 1.00 47.19 118 GLU A CA 1
ATOM 801 C C . GLU A 1 118 ? 31.952 61.773 6.215 1.00 46.49 118 GLU A C 1
ATOM 802 O O . GLU A 1 118 ? 31.130 62.601 5.814 1.00 47.66 118 GLU A O 1
ATOM 808 N N . ASP A 1 119 ? 32.722 61.985 7.286 1.00 44.71 119 ASP A N 1
ATOM 809 C CA . ASP A 1 119 ? 32.624 63.264 8.005 1.00 43.85 119 ASP A CA 1
ATOM 810 C C . ASP A 1 119 ? 33.077 64.381 7.061 1.00 40.82 119 ASP A C 1
ATOM 811 O O . ASP A 1 119 ? 32.606 65.509 7.166 1.00 35.07 119 ASP A O 1
ATOM 816 N N . PHE A 1 120 ? 33.985 64.069 6.137 1.00 41.35 120 PHE A N 1
ATOM 817 C CA . PHE A 1 120 ? 34.431 65.094 5.201 1.00 44.05 120 PHE A CA 1
ATOM 818 C C . PHE A 1 120 ? 33.336 65.334 4.161 1.00 45.88 120 PHE A C 1
ATOM 819 O O . PHE A 1 120 ? 32.915 66.474 3.935 1.00 47.34 120 PHE A O 1
ATOM 827 N N . ILE A 1 121 ? 32.884 64.249 3.536 1.00 45.88 121 ILE A N 1
ATOM 828 C CA . ILE A 1 121 ? 31.817 64.299 2.552 1.00 46.07 121 ILE A CA 1
ATOM 829 C C . ILE A 1 121 ? 30.679 65.155 3.131 1.00 47.07 121 ILE A C 1
ATOM 830 O O . ILE A 1 121 ? 30.091 65.985 2.436 1.00 47.27 121 ILE A O 1
ATOM 835 N N . PHE A 1 122 ? 30.371 64.957 4.407 1.00 45.87 122 PHE A N 1
ATOM 836 C CA . PHE A 1 122 ? 29.310 65.739 5.032 1.00 46.43 122 PHE A CA 1
ATOM 837 C C . PHE A 1 122 ? 29.653 67.217 5.045 1.00 45.63 122 PHE A C 1
ATOM 838 O O . PHE A 1 122 ? 28.847 68.047 4.637 1.00 48.34 122 PHE A O 1
ATOM 846 N N . LEU A 1 123 ? 30.843 67.536 5.549 1.00 43.30 123 LEU A N 1
ATOM 847 C CA . LEU A 1 123 ? 31.310 68.907 5.617 1.00 40.17 123 LEU A CA 1
ATOM 848 C C . LEU A 1 123 ? 31.290 69.501 4.230 1.00 41.22 123 LEU A C 1
ATOM 849 O O . LEU A 1 123 ? 30.702 70.550 4.012 1.00 41.03 123 LEU A O 1
ATOM 854 N N . LYS A 1 124 ? 31.951 68.823 3.298 1.00 42.79 124 LYS A N 1
ATOM 855 C CA . LYS A 1 124 ? 32.028 69.283 1.924 1.00 44.41 124 LYS A CA 1
ATOM 856 C C . LYS A 1 124 ? 30.643 69.650 1.416 1.00 46.55 124 LYS A C 1
ATOM 857 O O . LYS A 1 124 ? 30.470 70.653 0.724 1.00 49.85 124 LYS A O 1
ATOM 863 N N . GLU A 1 125 ? 29.661 68.833 1.766 1.00 46.85 125 GLU A N 1
ATOM 864 C CA . GLU A 1 125 ? 28.286 69.065 1.361 1.00 48.76 125 GLU A CA 1
ATOM 865 C C . GLU A 1 125 ? 27.809 70.446 1.796 1.00 47.41 125 GLU A C 1
ATOM 866 O O . GLU A 1 125 ? 27.309 71.220 0.982 1.00 47.44 125 GLU A O 1
ATOM 872 N N . ALA A 1 126 ? 27.972 70.747 3.081 1.00 45.19 126 ALA A N 1
ATOM 873 C CA . ALA A 1 126 ? 27.535 72.020 3.645 1.00 43.34 126 ALA A CA 1
ATOM 874 C C . ALA A 1 126 ? 28.322 73.257 3.223 1.00 44.31 126 ALA A C 1
ATOM 875 O O . ALA A 1 126 ? 27.802 74.367 3.277 1.00 41.94 126 ALA A O 1
ATOM 877 N N . VAL A 1 127 ? 29.570 73.070 2.804 1.00 45.68 127 VAL A N 1
ATOM 878 C CA . VAL A 1 127 ? 30.411 74.188 2.411 1.00 46.13 127 VAL A CA 1
ATOM 879 C C . VAL A 1 127 ? 30.011 74.808 1.089 1.00 47.35 127 VAL A C 1
ATOM 880 O O . VAL A 1 127 ? 29.924 76.031 0.970 1.00 47.27 127 VAL A O 1
ATOM 884 N N . GLY A 1 128 ? 29.767 73.960 0.098 1.00 47.35 128 GLY A N 1
ATOM 885 C CA . GLY A 1 128 ? 29.380 74.454 -1.207 1.00 49.67 128 GLY A CA 1
ATOM 886 C C . GLY A 1 128 ? 30.548 74.602 -2.161 1.00 52.19 128 GLY A C 1
ATOM 887 O O . GLY A 1 128 ? 31.650 74.143 -1.888 1.00 52.55 128 GLY A O 1
ATOM 888 N N . ASP A 1 129 ? 30.311 75.260 -3.287 1.00 55.88 129 ASP A N 1
ATOM 889 C CA . ASP A 1 129 ? 31.350 75.440 -4.282 1.00 58.53 129 ASP A CA 1
ATOM 890 C C . ASP A 1 129 ? 31.945 76.823 -4.236 1.00 58.60 129 ASP A C 1
ATOM 891 O O . 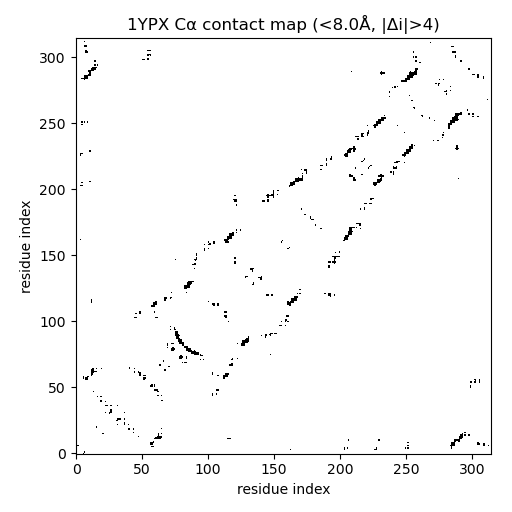ASP A 1 129 ? 32.898 77.107 -4.957 1.00 59.14 129 ASP A O 1
ATOM 896 N N . ASN A 1 130 ? 31.377 77.694 -3.408 1.00 58.49 130 ASN A N 1
ATOM 897 C CA . ASN A 1 130 ? 31.891 79.060 -3.290 1.00 57.51 130 ASN A CA 1
ATOM 898 C C . ASN A 1 130 ? 32.897 79.196 -2.144 1.00 55.88 130 ASN A C 1
ATOM 899 O O . ASN A 1 130 ? 33.366 80.292 -1.836 1.00 55.30 130 ASN A O 1
ATOM 904 N N . HIS A 1 131 ? 33.230 78.071 -1.521 1.00 54.41 131 HIS A N 1
ATOM 905 C CA . HIS A 1 131 ? 34.171 78.057 -0.411 1.00 52.06 131 HIS A CA 1
ATOM 906 C C . HIS A 1 131 ? 34.954 76.758 -0.458 1.00 49.85 131 HIS A C 1
ATOM 907 O O . HIS A 1 131 ? 34.612 75.857 -1.226 1.00 50.14 131 HIS A O 1
ATOM 914 N N . VAL A 1 132 ? 35.995 76.651 0.362 1.00 46.68 132 VAL A N 1
ATOM 915 C CA . VAL A 1 132 ? 36.794 75.430 0.384 1.00 46.47 132 VAL A CA 1
ATOM 916 C C . VAL A 1 132 ? 36.712 74.712 1.731 1.00 44.36 132 VAL A C 1
ATOM 917 O O . VAL A 1 132 ? 36.873 75.319 2.786 1.00 46.30 132 VAL A O 1
ATOM 921 N N . ALA A 1 133 ? 36.461 73.411 1.689 1.00 41.89 133 ALA A N 1
ATOM 922 C CA . ALA A 1 133 ? 36.366 72.627 2.912 1.00 40.64 133 ALA A CA 1
ATOM 923 C C . ALA A 1 133 ? 37.764 72.283 3.409 1.00 38.33 133 ALA A C 1
ATOM 924 O O . ALA A 1 133 ? 38.566 71.735 2.662 1.00 38.78 133 ALA A O 1
ATOM 926 N N . LYS A 1 134 ? 38.056 72.609 4.662 1.00 36.64 134 LYS A N 1
ATOM 927 C CA . LYS A 1 134 ? 39.360 72.311 5.235 1.00 38.87 134 LYS A CA 1
ATOM 928 C C . LYS A 1 134 ? 39.227 71.131 6.206 1.00 39.19 134 LYS A C 1
ATOM 929 O O . LYS A 1 134 ? 38.331 71.110 7.051 1.00 42.38 134 LYS A O 1
ATOM 935 N N . GLN A 1 135 ? 40.099 70.141 6.068 1.00 35.61 135 GLN A N 1
ATOM 936 C CA . GLN A 1 135 ? 40.072 68.970 6.939 1.00 36.21 135 GLN A CA 1
ATOM 937 C C . GLN A 1 135 ? 41.380 68.916 7.737 1.00 37.22 135 GLN A C 1
ATOM 938 O O . GLN A 1 135 ? 42.453 69.117 7.175 1.00 39.89 135 GLN A O 1
ATOM 944 N N . THR A 1 136 ? 41.293 68.666 9.039 1.00 35.22 136 THR A N 1
ATOM 945 C CA . THR A 1 136 ? 42.484 68.595 9.881 1.00 35.45 136 THR A CA 1
ATOM 946 C C . THR A 1 136 ? 42.632 67.201 10.491 1.00 35.79 136 THR A C 1
ATOM 947 O O . THR A 1 136 ? 41.661 66.622 10.977 1.00 35.48 136 THR A O 1
ATOM 951 N N . ILE A 1 137 ? 43.841 66.661 10.455 1.00 34.18 137 ILE A N 1
ATOM 952 C CA . ILE A 1 137 ? 44.103 65.369 11.067 1.00 35.18 137 ILE A CA 1
ATOM 953 C C . ILE A 1 137 ? 45.451 65.544 11.733 1.00 34.83 137 ILE A C 1
ATOM 954 O O . ILE A 1 137 ? 46.177 66.487 11.419 1.00 33.07 137 ILE A O 1
ATOM 959 N N . PRO A 1 138 ? 45.784 64.676 12.700 1.00 35.73 138 PRO A N 1
ATOM 960 C CA . PRO A 1 138 ? 47.091 64.824 13.342 1.00 37.70 138 PRO A CA 1
ATOM 961 C C . PRO A 1 138 ? 48.167 64.419 12.368 1.00 39.01 138 PRO A C 1
ATOM 962 O O . P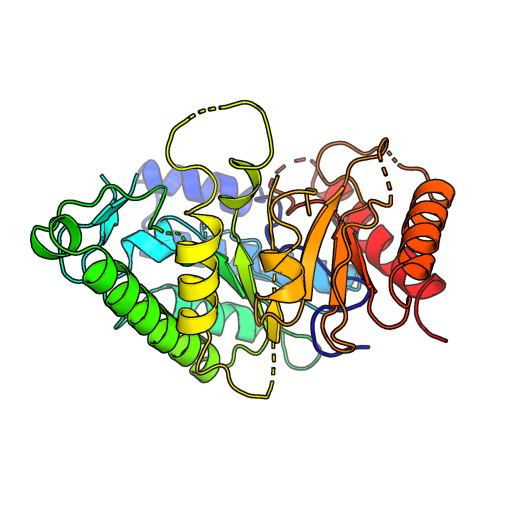RO A 1 138 ? 47.918 63.681 11.408 1.00 41.46 138 PRO A O 1
ATOM 966 N N . SER A 1 139 ? 49.361 64.919 12.630 1.00 39.81 139 SER A N 1
ATOM 967 C CA . SER A 1 139 ? 50.537 64.635 11.837 1.00 42.24 139 SER A CA 1
ATOM 968 C C . SER A 1 139 ? 50.948 63.184 12.062 1.00 43.70 139 SER A C 1
ATOM 969 O O . SER A 1 139 ? 50.788 62.650 13.151 1.00 46.33 139 SER A O 1
ATOM 972 N N . PRO A 1 140 ? 51.484 62.520 11.037 1.00 45.82 140 PRO A N 1
ATOM 973 C CA . PRO A 1 140 ? 51.870 61.130 11.291 1.00 47.54 140 PRO A CA 1
ATOM 974 C C . PRO A 1 140 ? 52.889 60.996 12.434 1.00 49.70 140 PRO A C 1
ATOM 975 O O . PRO A 1 140 ? 52.903 59.993 13.137 1.00 49.14 140 PRO A O 1
ATOM 979 N N . ALA A 1 141 ? 53.716 62.020 12.629 1.00 51.90 141 ALA A N 1
ATOM 980 C CA . ALA A 1 141 ? 54.723 62.000 13.681 1.00 55.89 141 ALA A CA 1
ATOM 981 C C . ALA A 1 141 ? 54.073 62.068 15.053 1.00 57.96 141 ALA A C 1
ATOM 982 O O . ALA A 1 141 ? 54.739 61.902 16.075 1.00 56.51 141 ALA A O 1
ATOM 992 N N . LEU A 1 143 ? 51.774 60.010 16.013 1.00 68.89 143 LEU A N 1
ATOM 993 C CA . LEU A 1 143 ? 51.561 58.621 16.417 1.00 68.72 143 LEU A CA 1
ATOM 994 C C . LEU A 1 143 ? 52.853 58.049 16.961 1.00 70.99 143 LEU A C 1
ATOM 995 O O . LEU A 1 143 ? 52.856 57.304 17.942 1.00 71.39 143 LEU A O 1
ATOM 1000 N N . HIS A 1 144 ? 53.948 58.394 16.300 1.00 73.45 144 HIS A N 1
ATOM 1001 C CA . HIS A 1 144 ? 55.262 57.930 16.704 1.00 77.70 144 HIS A CA 1
ATOM 1002 C C . HIS A 1 144 ? 55.526 58.289 18.159 1.00 78.67 144 HIS A C 1
ATOM 1003 O O . HIS A 1 144 ? 55.940 57.440 18.947 1.00 79.02 144 HIS A O 1
ATOM 1010 N N . TYR A 1 145 ? 55.268 59.542 18.513 1.00 79.65 145 TYR A N 1
ATOM 1011 C CA . TYR A 1 145 ? 55.498 59.996 19.872 1.00 82.64 145 TYR A CA 1
ATOM 1012 C C . TYR A 1 145 ? 54.455 59.517 20.868 1.00 82.48 145 TYR A C 1
ATOM 1013 O O . TYR A 1 145 ? 54.701 58.580 21.626 1.00 83.25 145 TYR A O 1
ATOM 1022 N N . ARG A 1 146 ? 53.296 60.167 20.865 1.00 82.41 146 ARG A N 1
ATOM 1023 C CA . ARG A 1 146 ? 52.218 59.834 21.790 1.00 82.10 146 ARG A CA 1
ATOM 1024 C C . ARG A 1 146 ? 51.728 58.387 21.706 1.00 81.53 146 ARG A C 1
ATOM 1025 O O . ARG A 1 146 ? 50.833 57.981 22.451 1.00 81.65 146 ARG A O 1
ATOM 1033 N N . GLY A 1 147 ? 52.326 57.607 20.811 1.00 80.63 147 GLY A N 1
ATOM 1034 C CA . GLY A 1 147 ? 51.926 56.217 20.656 1.00 79.62 147 GLY A CA 1
ATOM 1035 C C . GLY A 1 147 ? 52.889 55.203 21.250 1.00 77.90 147 GLY A C 1
ATOM 1036 O O . GLY A 1 147 ? 54.103 55.259 21.018 1.00 78.16 147 GLY A O 1
ATOM 1037 N N . ASP A 1 148 ? 52.343 54.262 22.012 1.00 75.40 148 ASP A N 1
ATOM 1038 C CA . ASP A 1 148 ? 53.151 53.226 22.652 1.00 73.58 148 ASP A CA 1
ATOM 1039 C C . ASP A 1 148 ? 53.271 52.005 21.749 1.00 70.04 148 ASP A C 1
ATOM 1040 O O . ASP A 1 148 ? 52.320 51.245 21.594 1.00 68.44 148 ASP A O 1
ATOM 1045 N N . ILE A 1 149 ? 54.442 51.817 21.154 1.00 67.54 149 ILE A N 1
ATOM 1046 C CA . ILE A 1 149 ? 54.639 50.687 20.264 1.00 66.19 149 ILE A CA 1
ATOM 1047 C C . ILE A 1 149 ? 54.646 49.374 21.035 1.00 65.29 149 ILE A C 1
ATOM 1048 O O . ILE A 1 149 ? 55.416 49.188 21.977 1.00 64.86 149 ILE A O 1
ATOM 1053 N N . GLU A 1 150 ? 53.774 48.464 20.622 1.00 63.19 150 GLU A N 1
ATOM 1054 C CA . GLU A 1 150 ? 53.649 47.175 21.276 1.00 61.54 150 GLU A CA 1
ATOM 1055 C C . GLU A 1 150 ? 53.945 46.039 20.297 1.00 60.46 150 GLU A C 1
ATOM 1056 O O . GLU A 1 150 ? 54.413 44.969 20.693 1.00 61.19 150 GLU A O 1
ATOM 1062 N N . TYR A 1 151 ? 53.664 46.279 19.021 1.00 59.60 151 TYR A N 1
ATOM 1063 C CA . TYR A 1 151 ? 53.900 45.288 17.979 1.00 59.59 151 TYR A CA 1
ATOM 1064 C C . TYR A 1 151 ? 55.355 44.870 18.117 1.00 59.65 151 TYR A C 1
ATOM 1065 O O . TYR A 1 151 ? 56.213 45.672 18.514 1.00 61.61 151 TYR A O 1
ATOM 1074 N N . GLN A 1 152 ? 55.634 43.612 17.801 1.00 57.22 152 GLN A N 1
ATOM 1075 C CA . GLN A 1 152 ? 56.986 43.098 17.920 1.00 55.19 152 GLN A CA 1
ATOM 1076 C C . GLN A 1 152 ? 57.913 43.623 16.838 1.00 54.58 152 GLN A C 1
ATOM 1077 O O . GLN A 1 152 ? 58.969 44.185 17.135 1.00 52.06 152 GLN A O 1
ATOM 1083 N N . PRO A 1 153 ? 57.530 43.456 15.564 1.00 54.58 153 PRO A N 1
ATOM 1084 C CA . PRO A 1 153 ? 58.431 43.961 14.532 1.00 53.86 153 PRO A CA 1
ATOM 1085 C C . PRO A 1 153 ? 58.777 45.439 14.632 1.00 53.65 153 PRO A C 1
ATOM 1086 O O . PRO A 1 153 ? 59.961 45.786 14.679 1.00 54.51 153 PRO A O 1
ATOM 1090 N N . TYR A 1 154 ? 57.774 46.314 14.681 1.00 52.89 154 TYR A N 1
ATOM 1091 C CA . TYR A 1 154 ? 58.049 47.753 14.772 1.00 52.08 154 TYR A CA 1
ATOM 1092 C C . TYR A 1 154 ? 58.936 47.993 15.988 1.00 53.31 154 TYR A C 1
ATOM 1093 O O . TYR A 1 154 ? 59.755 48.914 16.020 1.00 54.01 154 TYR A O 1
ATOM 1102 N N . LEU A 1 155 ? 58.761 47.149 16.994 1.00 53.90 155 LEU A N 1
ATOM 1103 C CA . LEU A 1 155 ? 59.539 47.253 18.209 1.00 53.16 155 LEU A CA 1
ATOM 1104 C C . LEU A 1 155 ? 60.990 46.859 17.976 1.00 53.85 155 LEU A C 1
ATOM 1105 O O . LEU A 1 155 ? 61.878 47.313 18.698 1.00 55.18 155 LEU A O 1
ATOM 1110 N N . ASP A 1 156 ? 61.227 46.022 16.961 1.00 55.68 156 ASP A N 1
ATOM 1111 C CA . ASP A 1 156 ? 62.578 45.543 16.623 1.00 56.21 156 ASP A CA 1
ATOM 1112 C C . ASP A 1 156 ? 63.251 46.378 15.541 1.00 57.59 156 ASP A C 1
ATOM 1113 O O . ASP A 1 156 ? 64.465 46.592 15.559 1.00 58.44 156 ASP A O 1
ATOM 1118 N N . ASP A 1 157 ? 62.455 46.827 14.583 1.00 59.26 157 ASP A N 1
ATOM 1119 C CA . ASP A 1 157 ? 62.972 47.644 13.506 1.00 59.67 157 ASP A CA 1
ATOM 1120 C C . ASP A 1 157 ? 62.118 48.905 13.376 1.00 60.04 157 ASP A C 1
ATOM 1121 O O . ASP A 1 157 ? 60.940 48.843 13.023 1.00 57.99 157 ASP A O 1
ATOM 1126 N N . ALA A 1 158 ? 62.728 50.050 13.668 1.00 61.30 158 ALA A N 1
ATOM 1127 C CA . ALA A 1 158 ? 62.033 51.328 13.604 1.00 61.31 158 ALA A CA 1
ATOM 1128 C C . ALA A 1 158 ? 61.673 51.725 12.177 1.00 61.65 158 ALA A C 1
ATOM 1129 O O . ALA A 1 158 ? 60.586 52.245 11.929 1.00 62.27 158 ALA A O 1
ATOM 1131 N N . GLU A 1 159 ? 62.584 51.481 11.241 1.00 62.50 159 GLU A N 1
ATOM 1132 C CA . GLU A 1 159 ? 62.345 51.827 9.843 1.00 62.47 159 GLU A CA 1
ATOM 1133 C C . GLU A 1 159 ? 61.039 51.207 9.378 1.00 60.30 159 GLU A C 1
ATOM 1134 O O . GLU A 1 159 ? 60.249 51.850 8.694 1.00 61.12 159 GLU A O 1
ATOM 1140 N N . LYS A 1 160 ? 60.819 49.955 9.764 1.00 59.67 160 LYS A N 1
ATOM 1141 C CA . LYS A 1 160 ? 59.608 49.227 9.393 1.00 59.42 160 LYS A CA 1
ATOM 1142 C C . LYS A 1 160 ? 58.375 50.007 9.857 1.00 57.47 160 LYS A C 1
ATOM 1143 O O . LYS A 1 160 ? 57.424 50.196 9.094 1.00 56.98 160 LYS A O 1
ATOM 1149 N N . PHE A 1 161 ? 58.410 50.472 11.104 1.00 56.21 161 PHE A N 1
ATOM 1150 C CA . PHE A 1 161 ? 57.306 51.242 11.678 1.00 56.59 161 PHE A CA 1
ATOM 1151 C C . PHE A 1 161 ? 57.027 52.516 10.882 1.00 56.59 161 PHE A C 1
ATOM 1152 O O . PHE A 1 161 ? 55.884 52.771 10.489 1.00 53.63 161 PHE A O 1
ATOM 1160 N N . ALA A 1 162 ? 58.079 53.300 10.633 1.00 56.34 162 ALA A N 1
ATOM 1161 C CA . ALA A 1 162 ? 57.950 54.551 9.885 1.00 56.49 162 ALA A CA 1
ATOM 1162 C C . ALA A 1 162 ? 57.406 54.327 8.481 1.00 54.62 162 ALA A C 1
ATOM 1163 O O . ALA A 1 162 ? 56.545 55.075 8.017 1.00 55.04 162 ALA A O 1
ATOM 1165 N N . ASN A 1 163 ? 57.894 53.300 7.799 1.00 54.61 163 ASN A N 1
ATOM 1166 C CA . ASN A 1 163 ? 57.412 53.030 6.448 1.00 55.39 163 ASN A CA 1
ATOM 1167 C C . ASN A 1 163 ? 55.904 52.785 6.378 1.00 52.51 163 ASN A C 1
ATOM 1168 O O . ASN A 1 163 ? 55.206 53.493 5.665 1.00 52.79 163 ASN A O 1
ATOM 1173 N N . ASP A 1 164 ? 55.410 51.794 7.114 1.00 51.00 164 ASP A N 1
ATOM 1174 C CA . ASP A 1 164 ? 53.985 51.463 7.101 1.00 50.33 164 ASP A CA 1
ATOM 1175 C C . ASP A 1 164 ? 53.127 52.670 7.455 1.00 48.20 164 ASP A C 1
ATOM 1176 O O . ASP A 1 164 ? 52.115 52.933 6.802 1.00 50.07 164 ASP A O 1
ATOM 1181 N N . LEU A 1 165 ? 53.526 53.388 8.501 1.00 44.03 165 LEU A N 1
ATOM 1182 C CA . LEU A 1 165 ? 52.800 54.565 8.954 1.00 41.00 165 LEU A CA 1
ATOM 1183 C C . LEU A 1 165 ? 52.681 55.597 7.816 1.00 39.31 165 LEU A C 1
ATOM 1184 O O . LEU A 1 165 ? 51.630 56.219 7.642 1.00 41.94 165 LEU A O 1
ATOM 1189 N N . ALA A 1 166 ? 53.744 55.761 7.034 1.00 36.01 166 ALA A N 1
ATOM 1190 C CA . ALA A 1 166 ? 53.741 56.694 5.905 1.00 34.24 166 ALA A CA 1
ATOM 1191 C C . ALA A 1 166 ? 52.778 56.237 4.785 1.00 34.93 166 ALA A C 1
ATOM 1192 O O . ALA A 1 166 ? 52.085 57.065 4.184 1.00 31.64 166 ALA A O 1
ATOM 1194 N N . THR A 1 167 ? 52.747 54.929 4.499 1.00 33.99 167 THR A N 1
ATOM 1195 C CA . THR A 1 167 ? 51.848 54.391 3.484 1.00 34.05 167 THR A CA 1
ATOM 1196 C C . THR A 1 167 ? 50.439 54.517 4.025 1.00 34.36 167 THR A C 1
ATOM 1197 O O . THR A 1 167 ? 49.501 54.814 3.286 1.00 37.02 167 THR A O 1
ATOM 1201 N N . ALA A 1 168 ? 50.277 54.286 5.321 1.00 33.02 168 ALA A N 1
ATOM 1202 C CA . ALA A 1 168 ? 48.952 54.420 5.917 1.00 32.50 168 ALA A CA 1
ATOM 1203 C C . ALA A 1 168 ? 48.485 55.848 5.637 1.00 34.31 168 ALA A C 1
ATOM 1204 O O . ALA A 1 168 ? 47.299 56.081 5.384 1.00 34.68 168 ALA A O 1
ATOM 1206 N N . TYR A 1 169 ? 49.424 56.796 5.673 1.00 34.41 169 TYR A N 1
ATOM 1207 C CA . TYR A 1 169 ? 49.085 58.184 5.402 1.00 37.70 169 TYR A CA 1
ATOM 1208 C C . TYR A 1 169 ? 48.930 58.486 3.908 1.00 37.84 169 TYR A C 1
ATOM 1209 O O . TYR A 1 169 ? 48.058 59.272 3.529 1.00 39.70 169 TYR A O 1
ATOM 1218 N N . GLN A 1 170 ? 49.753 57.882 3.055 1.00 38.60 170 GLN A N 1
ATOM 1219 C CA . GLN A 1 170 ? 49.607 58.126 1.619 1.00 38.81 170 GLN A CA 1
ATOM 1220 C C . GLN A 1 170 ? 48.193 57.690 1.265 1.00 40.30 170 GLN A C 1
ATOM 1221 O O . GLN A 1 170 ? 47.436 58.434 0.630 1.00 41.80 170 GLN A O 1
ATOM 1227 N N . LYS A 1 171 ? 47.818 56.498 1.721 1.00 40.56 171 LYS A N 1
ATOM 1228 C CA . LYS A 1 171 ? 46.480 55.988 1.457 1.00 41.35 171 LYS A CA 1
ATOM 1229 C C . LYS A 1 171 ? 45.414 56.870 2.109 1.00 43.09 171 LYS A C 1
ATOM 1230 O O . LYS A 1 171 ? 44.346 57.077 1.532 1.00 47.79 171 LYS A O 1
ATOM 1236 N N . ALA A 1 172 ? 45.694 57.396 3.302 1.00 44.48 172 ALA A N 1
ATOM 1237 C CA . ALA A 1 172 ? 44.738 58.259 4.006 1.00 45.58 172 ALA A CA 1
ATOM 1238 C C . ALA A 1 172 ? 44.454 59.513 3.190 1.00 47.03 172 ALA A C 1
ATOM 1239 O O . ALA A 1 172 ? 43.303 59.861 2.925 1.00 48.22 172 ALA A O 1
ATOM 1241 N N . ILE A 1 173 ? 45.524 60.187 2.793 1.00 46.45 173 ILE A N 1
ATOM 1242 C CA . ILE A 1 173 ? 45.406 61.400 2.013 1.00 46.84 173 ILE A CA 1
ATOM 1243 C C . ILE A 1 173 ? 44.644 61.146 0.718 1.00 47.69 173 ILE A C 1
ATOM 1244 O O . ILE A 1 173 ? 43.765 61.916 0.339 1.00 48.27 173 ILE A O 1
ATOM 1249 N N . GLN A 1 174 ? 44.991 60.058 0.044 1.00 47.15 174 GLN A N 1
ATOM 1250 C CA . GLN A 1 174 ? 44.344 59.713 -1.202 1.00 46.67 174 GLN A CA 1
ATOM 1251 C C . GLN A 1 174 ? 42.842 59.546 -0.961 1.00 46.88 174 GLN A C 1
ATOM 1252 O O . GLN A 1 174 ? 42.012 60.044 -1.738 1.00 46.24 174 GLN A O 1
ATOM 1258 N N . ALA A 1 175 ? 42.480 58.869 0.123 1.00 46.35 175 ALA A N 1
ATOM 1259 C CA . ALA A 1 175 ? 41.064 58.668 0.420 1.00 45.37 175 ALA A CA 1
ATOM 1260 C C . ALA A 1 175 ? 40.352 60.000 0.627 1.00 44.50 175 ALA A C 1
ATOM 1261 O O . ALA A 1 175 ? 39.194 60.139 0.235 1.00 46.62 175 ALA A O 1
ATOM 1263 N N . PHE A 1 176 ? 41.040 60.969 1.246 1.00 43.90 176 PHE A N 1
ATOM 1264 C CA . PHE A 1 176 ? 40.475 62.313 1.479 1.00 43.00 176 PHE A CA 1
ATOM 1265 C C . PHE A 1 176 ? 40.373 63.049 0.153 1.00 43.30 176 PHE A C 1
ATOM 1266 O O . PHE A 1 176 ? 39.369 63.706 -0.138 1.00 41.20 176 PHE A O 1
ATOM 1274 N N . TYR A 1 177 ? 41.426 62.946 -0.650 1.00 44.93 177 TYR A N 1
ATOM 1275 C CA . TYR A 1 177 ? 41.415 63.607 -1.941 1.00 47.71 177 TYR A CA 1
ATOM 1276 C C . TYR A 1 177 ? 40.224 63.092 -2.730 1.00 48.49 177 TYR A C 1
ATOM 1277 O O . TYR A 1 177 ? 39.377 63.867 -3.158 1.00 48.48 177 TYR A O 1
ATOM 1286 N N . ASP A 1 178 ? 40.156 61.776 -2.898 1.00 49.11 178 ASP A N 1
ATOM 1287 C CA . ASP A 1 178 ? 39.065 61.155 -3.645 1.00 49.47 178 ASP A CA 1
ATOM 1288 C C . ASP A 1 178 ? 37.711 61.639 -3.150 1.00 49.65 178 ASP A C 1
ATOM 1289 O O . ASP A 1 178 ? 36.781 61.821 -3.943 1.00 52.33 178 ASP A O 1
ATOM 1294 N N . ALA A 1 179 ? 37.597 61.833 -1.838 1.00 47.34 179 ALA A N 1
ATOM 1295 C CA . ALA A 1 179 ? 36.353 62.295 -1.229 1.00 44.90 179 ALA A CA 1
ATOM 1296 C C . ALA A 1 179 ? 36.086 63.736 -1.625 1.00 45.18 179 ALA A C 1
ATOM 1297 O O . ALA A 1 179 ? 35.000 64.273 -1.381 1.00 44.00 179 ALA A O 1
ATOM 1299 N N . GLY A 1 180 ? 37.093 64.356 -2.237 1.00 43.91 180 GLY A N 1
ATOM 1300 C CA . GLY A 1 180 ? 36.970 65.734 -2.681 1.00 44.67 180 GLY A CA 1
ATOM 1301 C C . GLY A 1 180 ? 37.679 66.793 -1.843 1.00 43.80 180 GLY A C 1
ATOM 1302 O O . GLY A 1 180 ? 37.346 67.967 -1.936 1.00 43.14 180 GLY A O 1
ATOM 1303 N N . CYS A 1 181 ? 38.660 66.393 -1.042 1.00 42.72 181 CYS A N 1
ATOM 1304 C CA . CYS A 1 181 ? 39.371 67.337 -0.205 1.00 41.61 181 CYS A CA 1
ATOM 1305 C C . CYS A 1 181 ? 40.535 67.972 -0.952 1.00 42.15 181 CYS A C 1
ATOM 1306 O O . CYS A 1 181 ? 41.368 67.271 -1.528 1.00 41.18 181 CYS A O 1
ATOM 1309 N N . ARG A 1 182 ? 40.597 69.303 -0.939 1.00 44.34 182 ARG A N 1
ATOM 1310 C CA . ARG A 1 182 ? 41.669 70.032 -1.622 1.00 45.48 182 ARG A CA 1
ATOM 1311 C C . ARG A 1 182 ? 42.426 70.921 -0.672 1.00 45.44 182 ARG A C 1
ATOM 1312 O O . ARG A 1 182 ? 43.213 71.759 -1.102 1.00 47.43 182 ARG A O 1
ATOM 1320 N N . TYR A 1 183 ? 42.176 70.726 0.619 1.00 44.38 183 TYR A N 1
ATOM 1321 C CA . TYR A 1 183 ? 42.830 71.499 1.669 1.00 43.54 183 TYR A CA 1
ATOM 1322 C C . TYR A 1 183 ? 42.866 70.653 2.958 1.00 43.48 183 TYR A C 1
ATOM 1323 O O . TYR A 1 183 ? 41.878 70.584 3.707 1.00 42.74 183 TYR A O 1
ATOM 1332 N N . LEU A 1 184 ? 44.014 70.007 3.179 1.00 40.52 184 LEU A N 1
ATOM 1333 C CA . LEU A 1 184 ? 44.257 69.152 4.341 1.00 42.96 184 LEU A CA 1
ATOM 1334 C C . LEU A 1 184 ? 45.347 69.739 5.244 1.00 43.10 184 LEU A C 1
ATOM 1335 O O . LEU A 1 184 ? 46.386 70.195 4.769 1.00 43.75 184 LEU A O 1
ATOM 1340 N N . GLN A 1 185 ? 45.115 69.696 6.549 1.00 41.47 185 GLN A N 1
ATOM 1341 C CA . GLN A 1 185 ? 46.057 70.235 7.508 1.00 41.07 185 GLN A CA 1
ATOM 1342 C C . GLN A 1 185 ? 46.519 69.220 8.560 1.00 42.31 185 GLN A C 1
ATOM 1343 O O . GLN A 1 185 ? 45.708 68.518 9.183 1.00 42.45 185 GLN A O 1
ATOM 1349 N N . LEU A 1 186 ? 47.833 69.156 8.749 1.00 42.48 186 LEU A N 1
ATOM 1350 C CA . LEU A 1 186 ? 48.449 68.254 9.718 1.00 41.53 186 LEU A CA 1
ATOM 1351 C C . LEU A 1 186 ? 48.730 69.013 11.013 1.00 44.06 186 LEU A C 1
ATOM 1352 O O . LEU A 1 186 ? 49.512 69.962 11.027 1.00 43.89 186 LEU A O 1
ATOM 1357 N N . ASP A 1 187 ? 48.077 68.603 12.095 1.00 45.24 187 ASP A N 1
ATOM 1358 C CA . ASP A 1 187 ? 48.290 69.243 13.381 1.00 47.74 187 ASP A CA 1
ATOM 1359 C C . ASP A 1 187 ? 49.419 68.509 14.083 1.00 47.77 187 ASP A C 1
ATOM 1360 O O . ASP A 1 187 ? 49.289 67.353 14.466 1.00 47.07 187 ASP A O 1
ATOM 1365 N N . ASP A 1 188 ? 50.550 69.182 14.217 1.00 50.53 188 ASP A N 1
ATOM 1366 C CA . ASP A 1 188 ? 51.680 68.549 14.838 1.00 53.82 188 ASP A CA 1
ATOM 1367 C C . ASP A 1 188 ? 52.184 69.328 16.025 1.00 56.81 188 ASP A C 1
ATOM 1368 O O . ASP A 1 188 ? 52.819 70.365 15.866 1.00 59.35 188 ASP A O 1
ATOM 1373 N N . THR A 1 189 ? 51.908 68.822 17.219 1.00 59.40 189 THR A N 1
ATOM 1374 C CA . THR A 1 189 ? 52.343 69.500 18.426 1.00 63.34 189 THR A CA 1
ATOM 1375 C C . THR A 1 189 ? 53.607 68.879 19.012 1.00 65.62 189 THR A C 1
ATOM 1376 O O . THR A 1 189 ? 54.016 69.239 20.117 1.00 66.34 189 THR A O 1
ATOM 1380 N N . SER A 1 190 ? 54.224 67.963 18.263 1.00 66.90 190 SER A N 1
ATOM 1381 C CA . SER A 1 190 ? 55.429 67.271 18.719 1.00 67.99 190 SER A CA 1
ATOM 1382 C C . SER A 1 190 ? 56.708 68.099 18.630 1.00 69.68 190 SER A C 1
ATOM 1383 O O . SER A 1 190 ? 57.597 67.961 19.467 1.00 70.85 190 SER A O 1
ATOM 1386 N N . TRP A 1 191 ? 56.802 68.962 17.627 1.00 71.62 191 TRP A N 1
ATOM 1387 C CA . TRP A 1 191 ? 57.990 69.785 17.460 1.00 73.03 191 TRP A CA 1
ATOM 1388 C C . TRP A 1 191 ? 58.174 70.775 18.604 1.00 74.80 191 TRP A C 1
ATOM 1389 O O . TRP A 1 191 ? 59.300 71.108 18.956 1.00 75.15 191 TRP A O 1
ATOM 1400 N N . SER A 1 192 ? 57.077 71.246 19.186 1.00 77.78 192 SER A N 1
ATOM 1401 C CA . SER A 1 192 ? 57.172 72.204 20.285 1.00 80.07 192 SER A CA 1
ATOM 1402 C C . SER A 1 192 ? 57.961 71.617 21.453 1.00 82.68 192 SER A C 1
ATOM 1403 O O . SER A 1 192 ? 58.704 72.328 22.130 1.00 82.63 192 SER A O 1
ATOM 1406 N N . TYR A 1 193 ? 57.809 70.316 21.678 1.00 85.85 193 TYR A N 1
ATOM 1407 C CA . TYR A 1 193 ? 58.510 69.654 22.769 1.00 89.45 193 TYR A CA 1
ATOM 1408 C C . TYR A 1 193 ? 60.021 69.831 22.713 1.00 90.90 193 TYR A C 1
ATOM 1409 O O . TYR A 1 193 ? 60.645 70.189 23.711 1.00 91.13 193 TYR A O 1
ATOM 1418 N N . LEU A 1 194 ? 60.612 69.571 21.552 1.00 92.42 194 LEU A N 1
ATOM 1419 C CA . LEU A 1 194 ? 62.053 69.725 21.398 1.00 94.19 194 LEU A CA 1
ATOM 1420 C C . LEU A 1 194 ? 62.422 71.161 21.025 1.00 95.53 194 LEU A C 1
ATOM 1421 O O . LEU A 1 194 ? 63.240 71.388 20.131 1.00 95.59 194 LEU A O 1
ATOM 1426 N N . CYS A 1 195 ? 61.817 72.125 21.719 1.00 97.59 195 CYS A N 1
ATOM 1427 C CA . CYS A 1 195 ? 62.072 73.547 21.470 1.00 99.54 195 CYS A CA 1
ATOM 1428 C C . CYS A 1 195 ? 62.802 74.241 22.619 1.00 101.51 195 CYS A C 1
ATOM 1429 O O . CYS A 1 195 ? 63.410 75.296 22.426 1.00 101.34 195 CYS A O 1
ATOM 1432 N N . SER A 1 196 ? 62.732 73.650 23.811 1.00 103.95 196 SER A N 1
ATOM 1433 C CA . SER A 1 196 ? 63.373 74.220 24.994 1.00 106.19 196 SER A CA 1
ATOM 1434 C C . SER A 1 196 ? 63.447 73.219 26.145 1.00 107.89 196 SER A C 1
ATOM 1435 O O . SER A 1 196 ? 63.179 72.031 25.962 1.00 108.22 196 SER A O 1
ATOM 1438 N N . ASP A 1 197 ? 63.806 73.718 27.330 1.00 109.68 197 ASP A N 1
ATOM 1439 C CA . ASP A 1 197 ? 63.929 72.904 28.544 1.00 111.13 197 ASP A CA 1
ATOM 1440 C C . ASP A 1 197 ? 64.722 71.618 28.320 1.00 112.12 197 ASP A C 1
ATOM 1441 O O . ASP A 1 197 ? 65.814 71.645 27.750 1.00 112.91 197 ASP A O 1
ATOM 1446 N N . GLU A 1 198 ? 64.170 70.496 28.773 1.00 112.76 198 GLU A N 1
ATOM 1447 C CA . GLU A 1 198 ? 64.832 69.204 28.626 1.00 113.19 198 GLU A CA 1
ATOM 1448 C C . GLU A 1 198 ? 66.229 69.261 29.239 1.00 113.41 198 GLU A C 1
ATOM 1449 O O . GLU A 1 198 ? 66.477 70.025 30.177 1.00 113.60 198 GLU A O 1
ATOM 1455 N N . GLY A 1 207 ? 68.557 64.471 27.969 1.00 121.98 207 GLY A N 1
ATOM 1456 C CA . GLY A 1 207 ? 67.212 64.499 27.424 1.00 122.25 207 GLY A CA 1
ATOM 1457 C C . GLY A 1 207 ? 66.855 63.189 26.752 1.00 122.32 207 GLY A C 1
ATOM 1458 O O . GLY A 1 207 ? 67.675 62.270 26.717 1.00 122.58 207 GLY A O 1
ATOM 1459 N N . PHE A 1 208 ? 65.638 63.098 26.217 1.00 122.05 208 PHE A N 1
ATOM 1460 C CA . PHE A 1 208 ? 65.184 61.881 25.545 1.00 121.54 208 PHE A CA 1
ATOM 1461 C C . PHE A 1 208 ? 65.989 61.595 24.272 1.00 120.84 208 PHE A C 1
ATOM 1462 O O . PHE A 1 208 ? 67.045 60.962 24.324 1.00 120.95 208 PHE A O 1
ATOM 1470 N N . ASP A 1 209 ? 65.486 62.064 23.132 1.00 119.65 209 ASP A N 1
ATOM 1471 C CA . ASP A 1 209 ? 66.153 61.849 21.850 1.00 118.24 209 ASP A CA 1
ATOM 1472 C C . ASP A 1 209 ? 66.352 63.175 21.114 1.00 117.21 209 ASP A C 1
ATOM 1473 O O . ASP A 1 209 ? 65.700 63.443 20.109 1.00 117.09 209 ASP A O 1
ATOM 1478 N N . PRO A 1 210 ? 67.260 64.026 21.610 1.00 116.44 210 PRO A N 1
ATOM 1479 C CA . PRO A 1 210 ? 67.496 65.312 20.952 1.00 115.12 210 PRO A CA 1
ATOM 1480 C C . PRO A 1 210 ? 68.298 65.178 19.659 1.00 113.79 210 PRO A C 1
ATOM 1481 O O . PRO A 1 210 ? 69.141 64.288 19.528 1.00 113.64 210 PRO A O 1
ATOM 1485 N N . GLU A 1 211 ? 68.027 66.065 18.708 1.00 111.87 211 GLU A N 1
ATOM 1486 C CA . GLU A 1 211 ? 68.739 66.072 17.435 1.00 109.88 211 GLU A CA 1
ATOM 1487 C C . GLU A 1 211 ? 68.711 64.706 16.763 1.00 107.40 211 GLU A C 1
ATOM 1488 O O . GLU A 1 211 ? 69.751 64.111 16.493 1.00 107.36 211 GLU A O 1
ATOM 1494 N N . THR A 1 212 ? 67.512 64.216 16.487 1.00 104.59 212 THR A N 1
ATOM 1495 C CA . THR A 1 212 ? 67.344 62.921 15.849 1.00 101.21 212 THR A CA 1
ATOM 1496 C C . THR A 1 212 ? 65.892 62.777 15.422 1.00 98.48 212 THR A C 1
ATOM 1497 O O . THR A 1 212 ? 65.594 62.240 14.354 1.00 98.50 212 THR A O 1
ATOM 1501 N N . LEU A 1 213 ? 64.990 63.276 16.261 1.00 95.13 213 LEU A N 1
ATOM 1502 C CA . LEU A 1 213 ? 63.565 63.217 15.973 1.00 91.50 213 LEU A CA 1
ATOM 1503 C C . LEU A 1 213 ? 63.217 64.065 14.756 1.00 88.68 213 LEU A C 1
ATOM 1504 O O . LEU A 1 213 ? 62.448 63.634 13.896 1.00 88.30 213 LEU A O 1
ATOM 1509 N N . GLN A 1 214 ? 63.790 65.266 14.685 1.00 85.42 214 GLN A N 1
ATOM 1510 C CA . GLN A 1 214 ? 63.535 66.172 13.564 1.00 82.61 214 GLN A CA 1
ATOM 1511 C C . GLN A 1 214 ? 63.821 65.490 12.228 1.00 81.53 214 GLN A C 1
ATOM 1512 O O . GLN A 1 214 ? 63.259 65.859 11.193 1.00 82.05 214 GLN A O 1
ATOM 1518 N N . GLU A 1 215 ? 64.691 64.485 12.271 1.00 79.58 215 GLU A N 1
ATOM 1519 C CA . GLU A 1 215 ? 65.069 63.727 11.091 1.00 77.69 215 GLU A CA 1
ATOM 1520 C C . GLU A 1 215 ? 64.014 62.651 10.830 1.00 75.02 215 GLU A C 1
ATOM 1521 O O . GLU A 1 215 ? 63.395 62.621 9.758 1.00 74.09 215 GLU A O 1
ATOM 1527 N N . THR A 1 216 ? 63.803 61.774 11.810 1.00 71.30 216 THR A N 1
ATOM 1528 C CA . THR A 1 216 ? 62.807 60.717 11.658 1.00 68.49 216 THR A CA 1
ATOM 1529 C C . THR A 1 216 ? 61.478 61.350 11.204 1.00 65.60 216 THR A C 1
ATOM 1530 O O . THR A 1 216 ? 60.832 60.856 10.275 1.00 63.96 216 THR A O 1
ATOM 1534 N N . TYR A 1 217 ? 61.112 62.468 11.835 1.00 62.30 217 TYR A N 1
ATOM 1535 C CA . TYR A 1 217 ? 59.883 63.201 11.519 1.00 59.81 217 TYR A CA 1
ATOM 1536 C C . TYR A 1 217 ? 59.884 63.845 10.134 1.00 58.85 217 TYR A C 1
ATOM 1537 O O . TYR A 1 217 ? 58.951 63.648 9.358 1.00 57.96 217 TYR A O 1
ATOM 1546 N N . LYS A 1 218 ? 60.921 64.617 9.822 1.00 59.29 218 LYS A N 1
ATOM 1547 C CA . LYS A 1 218 ? 61.002 65.265 8.513 1.00 59.33 218 LYS A CA 1
ATOM 1548 C C . LYS A 1 218 ? 60.860 64.235 7.396 1.00 58.34 218 LYS A C 1
ATOM 1549 O O . LYS A 1 218 ? 60.165 64.469 6.405 1.00 59.95 218 LYS A O 1
ATOM 1555 N N . ASN A 1 219 ? 61.524 63.098 7.554 1.00 57.10 219 ASN A N 1
ATOM 1556 C CA . ASN A 1 219 ? 61.454 62.044 6.553 1.00 55.84 219 ASN A CA 1
ATOM 1557 C C . ASN A 1 219 ? 60.103 61.344 6.601 1.00 53.88 219 ASN A C 1
ATOM 1558 O O . ASN A 1 219 ? 59.586 60.900 5.577 1.00 52.46 219 ASN A O 1
ATOM 1563 N N . LEU A 1 220 ? 59.536 61.247 7.798 1.00 52.54 220 LEU A N 1
ATOM 1564 C CA . LEU A 1 220 ? 58.232 60.613 7.979 1.00 50.24 220 LEU A CA 1
ATOM 1565 C C . LEU A 1 220 ? 57.145 61.423 7.277 1.00 49.91 220 LEU A C 1
ATOM 1566 O O . LEU A 1 220 ? 56.310 60.870 6.551 1.00 48.57 220 LEU A O 1
ATOM 1571 N N . ILE A 1 221 ? 57.180 62.738 7.502 1.00 48.10 221 ILE A N 1
ATOM 1572 C CA . ILE A 1 221 ? 56.223 63.665 6.924 1.00 46.75 221 ILE A CA 1
ATOM 1573 C C . ILE A 1 221 ? 56.340 63.714 5.410 1.00 49.78 221 ILE A C 1
ATOM 1574 O O . ILE A 1 221 ? 55.355 63.515 4.696 1.00 49.06 221 ILE A O 1
ATOM 1579 N N . ASN A 1 222 ? 57.539 63.993 4.910 1.00 51.42 222 ASN A N 1
ATOM 1580 C CA . ASN A 1 222 ? 57.706 64.078 3.462 1.00 53.93 222 ASN A CA 1
ATOM 1581 C C . ASN A 1 222 ? 57.250 62.789 2.792 1.00 54.63 222 ASN A C 1
ATOM 1582 O O . ASN A 1 222 ? 56.597 62.824 1.749 1.00 55.09 222 ASN A O 1
ATOM 1587 N N . GLU A 1 223 ? 57.581 61.655 3.398 1.00 56.49 223 GLU A N 1
ATOM 1588 C CA . GLU A 1 223 ? 57.175 60.375 2.835 1.00 59.81 223 GLU A CA 1
ATOM 1589 C C . GLU A 1 223 ? 55.656 60.217 2.866 1.00 59.37 223 GLU A C 1
ATOM 1590 O O . GLU A 1 223 ? 55.051 59.768 1.889 1.00 60.06 223 GLU A O 1
ATOM 1596 N N . ALA A 1 224 ? 55.052 60.586 3.995 1.00 58.34 224 ALA A N 1
ATOM 1597 C CA . ALA A 1 224 ? 53.608 60.500 4.176 1.00 57.55 224 ALA A CA 1
ATOM 1598 C C . ALA A 1 224 ? 52.849 61.303 3.125 1.00 57.53 224 ALA A C 1
ATOM 1599 O O . ALA A 1 224 ? 51.761 60.910 2.702 1.00 55.79 224 ALA A O 1
ATOM 1601 N N . ILE A 1 225 ? 53.425 62.426 2.706 1.00 57.93 225 ILE A N 1
ATOM 1602 C CA . ILE A 1 225 ? 52.790 63.274 1.706 1.00 60.37 225 ILE A CA 1
ATOM 1603 C C . ILE A 1 225 ? 53.508 63.240 0.357 1.00 62.17 225 ILE A C 1
ATOM 1604 O O . ILE A 1 225 ? 53.343 64.146 -0.464 1.00 63.58 225 ILE A O 1
ATOM 1609 N N . LYS A 1 226 ? 54.298 62.195 0.135 1.00 62.14 226 LYS A N 1
ATOM 1610 C CA . LYS A 1 226 ? 55.044 62.023 -1.108 1.00 62.83 226 LYS A CA 1
ATOM 1611 C C . LYS A 1 226 ? 54.127 62.038 -2.330 1.00 62.33 226 LYS A C 1
ATOM 1612 O O . LYS A 1 226 ? 54.429 62.681 -3.334 1.00 60.93 226 LYS A O 1
ATOM 1618 N N . HIS A 1 227 ? 53.002 61.337 -2.244 1.00 62.65 227 HIS A N 1
ATOM 1619 C CA . HIS A 1 227 ? 52.063 61.269 -3.363 1.00 63.10 227 HIS A CA 1
ATOM 1620 C C . HIS A 1 227 ? 50.922 62.276 -3.220 1.00 62.64 227 HIS A C 1
ATOM 1621 O O . HIS A 1 227 ? 49.746 61.916 -3.315 1.00 63.46 227 HIS A O 1
ATOM 1628 N N . LYS A 1 228 ? 51.276 63.538 -3.002 1.00 62.47 228 LYS A N 1
ATOM 1629 C CA . LYS A 1 228 ? 50.295 64.609 -2.840 1.00 61.33 228 LYS A CA 1
ATOM 1630 C C . LYS A 1 228 ? 49.917 65.201 -4.191 1.00 61.14 228 LYS A C 1
ATOM 1631 O O . LYS A 1 228 ? 50.768 65.736 -4.905 1.00 60.77 228 LYS A O 1
ATOM 1637 N N . PRO A 1 229 ? 48.632 65.105 -4.560 1.00 59.78 229 PRO A N 1
ATOM 1638 C CA . PRO A 1 229 ? 48.128 65.636 -5.826 1.00 59.69 229 PRO A CA 1
ATOM 1639 C C . PRO A 1 229 ? 48.511 67.104 -6.001 1.00 60.19 229 PRO A C 1
ATOM 1640 O O . PRO A 1 229 ? 48.678 67.845 -5.026 1.00 60.76 229 PRO A O 1
ATOM 1644 N N . ALA A 1 230 ? 48.623 67.522 -7.254 1.00 59.56 230 ALA A N 1
ATOM 1645 C CA . ALA A 1 230 ? 48.992 68.888 -7.590 1.00 57.24 230 ALA A CA 1
ATOM 1646 C C . ALA A 1 230 ? 48.011 69.965 -7.099 1.00 57.46 230 ALA A C 1
ATOM 1647 O O . ALA A 1 230 ? 48.436 71.035 -6.662 1.00 55.16 230 ALA A O 1
ATOM 1649 N N . ASP A 1 231 ? 46.710 69.690 -7.173 1.00 58.58 231 ASP A N 1
ATOM 1650 C CA . ASP A 1 231 ? 45.690 70.664 -6.754 1.00 59.16 231 ASP A CA 1
ATOM 1651 C C . ASP A 1 231 ? 45.287 70.586 -5.285 1.00 57.72 231 ASP A C 1
ATOM 1652 O O . ASP A 1 231 ? 44.358 71.272 -4.856 1.00 58.56 231 ASP A O 1
ATOM 1665 N N . VAL A 1 233 ? 46.179 71.136 -1.292 1.00 49.57 233 VAL A N 1
ATOM 1666 C CA . VAL A 1 233 ? 47.057 71.918 -0.424 1.00 45.48 233 VAL A CA 1
ATOM 1667 C C . VAL A 1 233 ? 47.207 71.181 0.913 1.00 45.50 233 VAL A C 1
ATOM 1668 O O . VAL A 1 233 ? 46.235 70.684 1.483 1.00 44.47 233 VAL A O 1
ATOM 1672 N N . ILE A 1 234 ? 48.436 71.078 1.399 1.00 45.55 234 ILE A N 1
ATOM 1673 C CA . ILE A 1 234 ? 48.657 70.426 2.674 1.00 44.33 234 ILE A CA 1
ATOM 1674 C C . ILE A 1 234 ? 49.427 71.341 3.598 1.00 43.28 234 ILE A C 1
ATOM 1675 O O . ILE A 1 234 ? 50.638 71.496 3.478 1.00 45.47 234 ILE A O 1
ATOM 1680 N N . THR A 1 235 ? 48.705 71.968 4.512 1.00 41.71 235 THR A N 1
ATOM 1681 C CA . THR A 1 235 ? 49.309 72.880 5.459 1.00 39.82 235 THR A CA 1
ATOM 1682 C C . THR A 1 235 ? 49.619 72.150 6.747 1.00 42.66 235 THR A C 1
ATOM 1683 O O . THR A 1 235 ? 49.043 71.095 7.050 1.00 40.38 235 THR A O 1
ATOM 1695 N N . HIS A 1 237 ? 50.029 72.686 10.966 1.00 44.80 237 HIS A N 1
ATOM 1696 C CA . HIS A 1 237 ? 49.902 73.519 12.148 1.00 46.60 237 HIS A CA 1
ATOM 1697 C C . HIS A 1 237 ? 50.899 73.018 13.203 1.00 47.47 237 HIS A C 1
ATOM 1698 O O . HIS A 1 237 ? 50.724 71.925 13.753 1.00 44.49 237 HIS A O 1
ATOM 1705 N N . ILE A 1 238 ? 51.956 73.809 13.438 1.00 49.56 238 ILE A N 1
ATOM 1706 C CA . ILE A 1 238 ? 52.997 73.511 14.443 1.00 53.74 238 ILE A CA 1
ATOM 1707 C C . ILE A 1 238 ? 52.501 74.157 15.725 1.00 55.46 238 ILE A C 1
ATOM 1708 O O . ILE A 1 238 ? 52.742 75.340 15.957 1.00 55.45 238 ILE A O 1
ATOM 1713 N N . CYS A 1 239 ? 51.813 73.392 16.559 1.00 59.78 239 CYS A N 1
ATOM 1714 C CA . CYS A 1 239 ? 51.263 73.936 17.794 1.00 64.74 239 CYS A CA 1
ATOM 1715 C C . CYS A 1 239 ? 52.299 74.115 18.897 1.00 67.02 239 CYS A C 1
ATOM 1716 O O . CYS A 1 239 ? 53.267 73.358 18.976 1.00 68.97 239 CYS A O 1
ATOM 1719 N N . ARG A 1 240 ? 52.089 75.118 19.747 1.00 69.87 240 ARG A N 1
ATOM 1720 C CA . ARG A 1 240 ? 53.001 75.382 20.864 1.00 71.33 240 ARG A CA 1
ATOM 1721 C C . ARG A 1 240 ? 52.516 74.674 22.128 1.00 70.12 240 ARG A C 1
ATOM 1722 O O . ARG A 1 240 ? 51.314 74.565 22.370 1.00 67.87 240 ARG A O 1
ATOM 1730 N N . GLY A 1 251 ? 53.878 77.931 15.979 1.00 84.68 251 GLY A N 1
ATOM 1731 C CA . GLY A 1 251 ? 55.050 78.454 16.660 1.00 85.21 251 GLY A CA 1
ATOM 1732 C C . GLY A 1 251 ? 56.347 77.908 16.099 1.00 85.20 251 GLY A C 1
ATOM 1733 O O . GLY A 1 251 ? 56.756 76.799 16.436 1.00 84.58 251 GLY A O 1
ATOM 1734 N N . GLY A 1 252 ? 57.007 78.694 15.256 1.00 86.14 252 GLY A N 1
ATOM 1735 C CA . GLY A 1 252 ? 58.250 78.247 14.652 1.00 88.49 252 GLY A CA 1
ATOM 1736 C C . GLY A 1 252 ? 59.517 78.587 15.414 1.00 89.77 252 GLY A C 1
ATOM 1737 O O . GLY A 1 252 ? 60.252 79.500 15.033 1.00 90.41 252 GLY A O 1
ATOM 1738 N N . TYR A 1 253 ? 59.785 77.842 16.484 1.00 90.49 253 TYR A N 1
ATOM 1739 C CA . TYR A 1 253 ? 60.974 78.067 17.297 1.00 89.78 253 TYR A CA 1
ATOM 1740 C C . TYR A 1 253 ? 62.240 78.057 16.441 1.00 88.03 253 TYR A C 1
ATOM 1741 O O . TYR A 1 253 ? 62.201 77.718 15.256 1.00 86.61 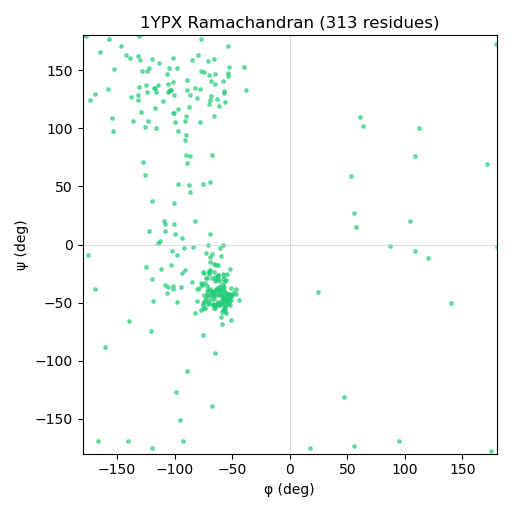253 TYR A O 1
ATOM 1750 N N . GLY A 1 254 ? 63.356 78.445 17.051 1.00 87.01 254 GLY A N 1
ATOM 1751 C CA . GLY A 1 254 ? 64.626 78.505 16.347 1.00 84.19 254 GLY A CA 1
ATOM 1752 C C . GLY A 1 254 ? 65.206 77.165 15.952 1.00 82.84 254 GLY A C 1
ATOM 1753 O O . GLY A 1 254 ? 65.642 76.993 14.811 1.00 81.68 254 GLY A O 1
ATOM 1754 N N . PRO A 1 255 ? 65.240 76.193 16.876 1.00 82.97 255 PRO A N 1
ATOM 1755 C CA . PRO A 1 255 ? 65.789 74.873 16.551 1.00 83.24 255 PRO A CA 1
ATOM 1756 C C . PRO A 1 255 ? 65.056 74.196 15.395 1.00 83.66 255 PRO A C 1
ATOM 1757 O O . PRO A 1 255 ? 65.611 74.028 14.302 1.00 84.15 255 PRO A O 1
ATOM 1761 N N . VAL A 1 256 ? 63.807 73.814 15.646 1.00 82.95 256 VAL A N 1
ATOM 1762 C CA . VAL A 1 256 ? 62.979 73.158 14.644 1.00 82.80 256 VAL A CA 1
ATOM 1763 C C . VAL A 1 256 ? 62.492 74.155 13.615 1.00 82.02 256 VAL A C 1
ATOM 1764 O O . VAL A 1 256 ? 61.304 74.237 13.335 1.00 82.57 256 VAL A O 1
ATOM 1768 N N . ALA A 1 257 ? 63.424 74.908 13.048 1.00 81.92 257 ALA A N 1
ATOM 1769 C CA . ALA A 1 257 ? 63.082 75.909 12.055 1.00 82.63 257 ALA A CA 1
ATOM 1770 C C . ALA A 1 257 ? 63.863 75.672 10.776 1.00 83.78 257 ALA A C 1
ATOM 1771 O O . ALA A 1 257 ? 63.488 76.159 9.709 1.00 83.95 257 ALA A O 1
ATOM 1773 N N . GLU A 1 258 ? 64.953 74.918 10.890 1.00 85.31 258 GLU A N 1
ATOM 1774 C CA . GLU A 1 258 ? 65.806 74.613 9.743 1.00 85.64 258 GLU A CA 1
ATOM 1775 C C . GLU A 1 258 ? 65.177 73.542 8.863 1.00 84.60 258 GLU A C 1
ATOM 1776 O O . GLU A 1 258 ? 64.966 73.751 7.667 1.00 84.31 258 GLU A O 1
ATOM 1782 N N . THR A 1 259 ? 64.877 72.397 9.471 1.00 83.85 259 THR A N 1
ATOM 1783 C CA . THR A 1 259 ? 64.278 71.267 8.764 1.00 83.43 259 THR A CA 1
ATOM 1784 C C . THR A 1 259 ? 62.790 71.490 8.478 1.00 82.42 259 THR A C 1
ATOM 1785 O O . THR A 1 259 ? 62.229 70.891 7.560 1.00 81.41 259 THR A O 1
ATOM 1789 N N . LEU A 1 260 ? 62.164 72.354 9.275 1.00 81.18 260 LEU A N 1
ATOM 1790 C CA . LEU A 1 260 ? 60.750 72.666 9.123 1.00 79.35 260 LEU A CA 1
ATOM 1791 C C . LEU A 1 260 ? 60.451 73.561 7.925 1.00 78.15 260 LEU A C 1
ATOM 1792 O O . LEU A 1 260 ? 59.563 73.270 7.126 1.00 79.05 260 LEU A O 1
ATOM 1797 N N . PHE A 1 261 ? 61.180 74.656 7.786 1.00 76.15 261 PHE A N 1
ATOM 1798 C CA . PHE A 1 261 ? 60.917 75.542 6.666 1.00 74.08 261 PHE A CA 1
ATOM 1799 C C . PHE A 1 261 ? 61.864 75.318 5.492 1.00 72.60 261 PHE A C 1
ATOM 1800 O O . PHE A 1 261 ? 61.657 75.862 4.409 1.00 72.82 261 PHE A O 1
ATOM 1808 N N . GLY A 1 262 ? 62.895 74.506 5.700 1.00 70.74 262 GLY A N 1
ATOM 1809 C CA . GLY A 1 262 ? 63.833 74.248 4.625 1.00 69.35 262 GLY A CA 1
ATOM 1810 C C . GLY A 1 262 ? 63.744 72.857 4.024 1.00 69.18 262 GLY A C 1
ATOM 1811 O O . GLY A 1 262 ? 63.925 72.685 2.819 1.00 68.92 262 GLY A O 1
ATOM 1812 N N . LYS A 1 263 ? 63.449 71.863 4.855 1.00 68.52 263 LYS A N 1
ATOM 1813 C CA . LYS A 1 263 ? 63.370 70.483 4.395 1.00 67.72 263 LYS A CA 1
ATOM 1814 C C . LYS A 1 263 ? 61.960 69.927 4.168 1.00 66.40 263 LYS A C 1
ATOM 1815 O O . LYS A 1 263 ? 61.736 69.138 3.248 1.00 66.00 263 LYS A O 1
ATOM 1821 N N . LEU A 1 264 ? 61.018 70.336 5.010 1.00 64.71 264 LEU A N 1
ATOM 1822 C CA . LEU A 1 264 ? 59.629 69.878 4.924 1.00 62.74 264 LEU A CA 1
ATOM 1823 C C . LEU A 1 264 ? 58.960 70.301 3.619 1.00 60.81 264 LEU A C 1
ATOM 1824 O O . LEU A 1 264 ? 58.911 71.487 3.305 1.00 61.42 264 LEU A O 1
ATOM 1829 N N . ASN A 1 265 ? 58.419 69.339 2.876 1.00 58.57 265 ASN A N 1
ATOM 1830 C CA . ASN A 1 265 ? 57.764 69.632 1.598 1.00 56.43 265 ASN A CA 1
ATOM 1831 C C . ASN A 1 265 ? 56.290 69.977 1.718 1.00 56.34 265 ASN A C 1
ATOM 1832 O O . ASN A 1 265 ? 55.440 69.422 1.014 1.00 56.73 265 ASN A O 1
ATOM 1837 N N . ILE A 1 266 ? 56.000 70.928 2.597 1.00 55.64 266 ILE A N 1
ATOM 1838 C CA . ILE A 1 266 ? 54.637 71.347 2.852 1.00 54.58 266 ILE A CA 1
ATOM 1839 C C . ILE A 1 266 ? 54.302 72.700 2.211 1.00 55.33 266 ILE A C 1
ATOM 1840 O O . ILE A 1 266 ? 55.177 73.536 2.003 1.00 56.27 266 ILE A O 1
ATOM 1845 N N . ASP A 1 267 ? 53.034 72.905 1.880 1.00 54.78 267 ASP A N 1
ATOM 1846 C CA . ASP A 1 267 ? 52.630 74.140 1.226 1.00 53.30 267 ASP A CA 1
ATOM 1847 C C . ASP A 1 267 ? 52.592 75.372 2.111 1.00 51.10 267 ASP A C 1
ATOM 1848 O O . ASP A 1 267 ? 53.097 76.420 1.726 1.00 52.79 267 ASP A O 1
ATOM 1853 N N . GLY A 1 268 ? 51.985 75.254 3.284 1.00 47.08 268 GLY A N 1
ATOM 1854 C CA . GLY A 1 268 ? 51.912 76.380 4.180 1.00 43.01 268 GLY A CA 1
ATOM 1855 C C . GLY A 1 268 ? 52.083 75.888 5.591 1.00 43.29 268 GLY A C 1
ATOM 1856 O O . GLY A 1 268 ? 51.929 74.694 5.850 1.00 44.35 268 GLY A O 1
ATOM 1857 N N . PHE A 1 269 ? 52.386 76.808 6.503 1.00 44.11 269 PHE A N 1
ATOM 1858 C CA . PHE A 1 269 ? 52.594 76.496 7.926 1.00 43.42 269 PHE A CA 1
ATOM 1859 C C . PHE A 1 269 ? 51.817 77.453 8.842 1.00 42.43 269 PHE A C 1
ATOM 1860 O O . PHE A 1 269 ? 51.927 78.667 8.706 1.00 45.38 269 PHE A O 1
ATOM 1868 N N . PHE A 1 270 ? 51.042 76.912 9.773 1.00 41.20 270 PHE A N 1
ATOM 1869 C CA . PHE A 1 270 ? 50.315 77.749 10.723 1.00 41.56 270 PHE A CA 1
ATOM 1870 C C . PHE A 1 270 ? 51.133 77.822 12.011 1.00 44.22 270 PHE A C 1
ATOM 1871 O O . PHE A 1 270 ? 51.097 76.910 12.855 1.00 42.20 270 PHE A O 1
ATOM 1879 N N . LEU A 1 271 ? 51.884 78.921 12.122 1.00 47.18 271 LEU A N 1
ATOM 1880 C CA . LEU A 1 271 ? 52.780 79.227 13.240 1.00 48.44 271 LEU A CA 1
ATOM 1881 C C . LEU A 1 271 ? 52.140 80.209 14.200 1.00 49.88 271 LEU A C 1
ATOM 1882 O O . LEU A 1 271 ? 51.692 81.270 13.774 1.00 48.92 271 LEU A O 1
ATOM 1887 N N . GLU A 1 272 ? 52.117 79.889 15.492 1.00 54.99 272 GLU A N 1
ATOM 1888 C CA . GLU A 1 272 ? 51.511 80.812 16.461 1.00 59.99 272 GLU A CA 1
ATOM 1889 C C . GLU A 1 272 ? 52.514 81.659 17.262 1.00 61.89 272 GLU A C 1
ATOM 1890 O O . GLU A 1 272 ? 53.564 81.173 17.675 1.00 62.49 272 GLU A O 1
ATOM 1896 N N . TYR A 1 273 ? 52.177 82.929 17.479 1.00 64.33 273 TYR A N 1
ATOM 1897 C CA . TYR A 1 273 ? 53.055 83.846 18.204 1.00 67.50 273 TYR A CA 1
ATOM 1898 C C . TYR A 1 273 ? 52.315 84.597 19.332 1.00 70.39 273 TYR A C 1
ATOM 1899 O O . TYR A 1 273 ? 51.085 84.716 19.315 1.00 70.06 273 TYR A O 1
ATOM 1908 N N . ASP A 1 274 ? 53.062 85.103 20.313 1.00 73.37 274 ASP A N 1
ATOM 1909 C CA . ASP A 1 274 ? 52.445 85.851 21.408 1.00 76.62 274 ASP A CA 1
ATOM 1910 C C . ASP A 1 274 ? 52.447 87.339 21.072 1.00 78.83 274 ASP A C 1
ATOM 1911 O O . ASP A 1 274 ? 52.733 87.731 19.937 1.00 79.67 274 ASP A O 1
ATOM 1916 N N . ASN A 1 275 ? 52.122 88.165 22.060 1.00 80.52 275 ASN A N 1
ATOM 1917 C CA . ASN A 1 275 ? 52.092 89.610 21.866 1.00 82.30 275 ASN A CA 1
ATOM 1918 C C . ASN A 1 275 ? 53.493 90.186 22.069 1.00 83.00 275 ASN A C 1
ATOM 1919 O O . ASN A 1 275 ? 53.863 91.172 21.428 1.00 83.37 275 ASN A O 1
ATOM 1924 N N . GLU A 1 276 ? 54.264 89.567 22.966 1.00 83.33 276 GLU A N 1
ATOM 1925 C CA . GLU A 1 276 ? 55.636 90.005 23.241 1.00 83.82 276 GLU A CA 1
ATOM 1926 C C . GLU A 1 276 ? 56.583 88.942 22.701 1.00 83.49 276 GLU A C 1
ATOM 1927 O O . GLU A 1 276 ? 56.492 87.776 23.078 1.00 82.62 276 GLU A O 1
ATOM 1933 N N . ARG A 1 277 ? 57.490 89.342 21.817 1.00 84.24 277 ARG A N 1
ATOM 1934 C CA . ARG A 1 277 ? 58.432 88.390 21.247 1.00 85.29 277 ARG A CA 1
ATOM 1935 C C . ARG A 1 277 ? 59.781 88.462 21.959 1.00 85.73 277 ARG A C 1
ATOM 1936 O O . ARG A 1 277 ? 59.988 87.799 22.981 1.00 85.56 277 ARG A O 1
ATOM 1944 N N . PHE A 1 281 ? 61.892 89.376 14.158 1.00 60.75 281 PHE A N 1
ATOM 1945 C CA . PHE A 1 281 ? 60.763 88.445 14.119 1.00 63.25 281 PHE A CA 1
ATOM 1946 C C . PHE A 1 281 ? 61.338 87.040 13.950 1.00 66.51 281 PHE A C 1
ATOM 1947 O O . PHE A 1 281 ? 60.774 86.196 13.253 1.00 64.18 281 PHE A O 1
ATOM 1955 N N . ALA A 1 282 ? 62.485 86.809 14.582 1.00 70.36 282 ALA A N 1
ATOM 1956 C CA . ALA A 1 282 ? 63.166 85.522 14.494 1.00 75.07 282 ALA A CA 1
ATOM 1957 C C . ALA A 1 282 ? 63.585 85.281 13.039 1.00 79.24 282 ALA A C 1
ATOM 1958 O O . ALA A 1 282 ? 62.757 84.930 12.199 1.00 79.56 282 ALA A O 1
ATOM 1960 N N . PRO A 1 283 ? 64.876 85.496 12.718 1.00 79.96 283 PRO A N 1
ATOM 1961 C CA . PRO A 1 283 ? 65.392 85.297 11.357 1.00 81.84 283 PRO A CA 1
ATOM 1962 C C . PRO A 1 283 ? 65.428 83.824 10.949 1.00 83.54 283 PRO A C 1
ATOM 1963 O O . PRO A 1 283 ? 65.980 83.456 9.904 1.00 82.18 283 PRO A O 1
ATOM 1967 N N . LEU A 1 284 ? 64.826 82.987 11.786 1.00 84.12 284 LEU A N 1
ATOM 1968 C CA . LEU A 1 284 ? 64.784 81.559 11.525 1.00 86.21 284 LEU A CA 1
ATOM 1969 C C . LEU A 1 284 ? 64.066 81.249 10.214 1.00 86.08 284 LEU A C 1
ATOM 1970 O O . LEU A 1 284 ? 63.992 80.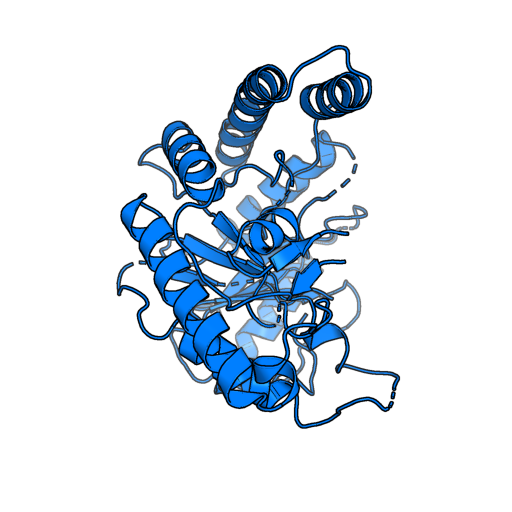093 9.797 1.00 87.91 284 LEU A O 1
ATOM 1975 N N . LYS A 1 285 ? 63.552 82.280 9.556 1.00 84.74 285 LYS A N 1
ATOM 1976 C CA . LYS A 1 285 ? 62.843 82.081 8.306 1.00 83.90 285 LYS A CA 1
ATOM 1977 C C . LYS A 1 285 ? 63.775 81.604 7.193 1.00 84.50 285 LYS A C 1
ATOM 1978 O O . LYS A 1 285 ? 64.182 82.376 6.322 1.00 84.39 285 LYS A O 1
ATOM 1984 N N . TYR A 1 286 ? 64.111 80.318 7.243 1.00 84.46 286 TYR A N 1
ATOM 1985 C CA . TYR A 1 286 ? 64.969 79.687 6.250 1.00 83.68 286 TYR A CA 1
ATOM 1986 C C . TYR A 1 286 ? 64.117 79.311 5.042 1.00 81.95 286 TYR A C 1
ATOM 1987 O O . TYR A 1 286 ? 64.480 78.454 4.233 1.00 81.13 286 TYR A O 1
ATOM 1996 N N . VAL A 1 287 ? 62.965 79.954 4.934 1.00 80.26 287 VAL A N 1
ATOM 1997 C CA . VAL A 1 287 ? 62.068 79.688 3.828 1.00 78.83 287 VAL A CA 1
ATOM 1998 C C . VAL A 1 287 ? 62.560 80.398 2.570 1.00 77.25 287 VAL A C 1
ATOM 1999 O O . VAL A 1 287 ? 62.448 81.615 2.439 1.00 76.24 287 VAL A O 1
ATOM 2003 N N . THR A 1 288 ? 63.126 79.618 1.655 1.00 76.40 288 THR A N 1
ATOM 2004 C CA . THR A 1 288 ? 63.638 80.157 0.407 1.00 75.77 288 THR A CA 1
ATOM 2005 C C . THR A 1 288 ? 62.676 79.864 -0.731 1.00 75.33 288 THR A C 1
ATOM 2006 O O . THR A 1 288 ? 62.738 80.489 -1.790 1.00 76.61 288 THR A O 1
ATOM 2010 N N . ARG A 1 289 ? 61.787 78.905 -0.501 1.00 74.34 289 ARG A N 1
ATOM 2011 C CA . ARG A 1 289 ? 60.789 78.512 -1.489 1.00 72.10 289 ARG A CA 1
ATOM 2012 C C . ARG A 1 289 ? 59.755 79.620 -1.641 1.00 71.42 289 ARG A C 1
ATOM 2013 O O . ARG A 1 289 ? 59.086 79.998 -0.682 1.00 72.34 289 ARG A O 1
ATOM 2021 N N . PRO A 1 290 ? 59.609 80.157 -2.855 1.00 70.62 290 PRO A N 1
ATOM 2022 C CA . PRO A 1 290 ? 58.643 81.232 -3.100 1.00 69.58 290 PRO A CA 1
ATOM 2023 C C . PRO A 1 290 ? 57.184 80.785 -3.051 1.00 69.23 290 PRO A C 1
ATOM 2024 O O . PRO A 1 290 ? 56.269 81.600 -3.220 1.00 70.27 290 PRO A O 1
ATOM 2028 N N . ASP A 1 291 ? 56.970 79.494 -2.812 1.00 67.92 291 ASP A N 1
ATOM 2029 C CA . ASP A 1 291 ? 55.617 78.946 -2.740 1.00 65.58 291 ASP A CA 1
ATOM 2030 C C . ASP A 1 291 ? 55.292 78.438 -1.341 1.00 63.93 291 ASP A C 1
ATOM 2031 O O . ASP A 1 291 ? 54.207 77.914 -1.116 1.00 62.62 291 ASP A O 1
ATOM 2036 N N . LEU A 1 292 ? 56.236 78.574 -0.411 1.00 61.61 292 LEU A N 1
ATOM 2037 C CA . LEU A 1 292 ? 56.001 78.133 0.958 1.00 61.54 292 LEU A CA 1
ATOM 2038 C C . LEU A 1 292 ? 55.432 79.278 1.790 1.00 61.82 292 LEU A C 1
ATOM 2039 O O . LEU A 1 292 ? 56.177 80.054 2.404 1.00 61.97 292 LEU A O 1
ATOM 2044 N N . LYS A 1 293 ? 54.109 79.383 1.810 1.00 60.16 293 LYS A N 1
ATOM 2045 C CA . LYS A 1 293 ? 53.447 80.443 2.558 1.00 59.52 293 LYS A CA 1
ATOM 2046 C C . LYS A 1 293 ? 53.312 80.071 4.024 1.00 57.82 293 LYS A C 1
ATOM 2047 O O . LYS A 1 293 ? 52.945 78.946 4.349 1.00 58.60 293 LYS A O 1
ATOM 2053 N N . ILE A 1 294 ? 53.634 81.011 4.910 1.00 55.13 294 ILE A N 1
ATOM 2054 C CA . ILE A 1 294 ? 53.539 80.746 6.344 1.00 52.90 294 ILE A CA 1
ATOM 2055 C C . ILE A 1 294 ? 52.501 81.657 7.009 1.00 51.15 294 ILE A C 1
ATOM 2056 O O . ILE A 1 294 ? 52.606 82.883 7.002 1.00 50.88 294 ILE A O 1
ATOM 2061 N N . VAL A 1 295 ? 51.473 81.044 7.564 1.00 48.57 295 VAL A N 1
ATOM 2062 C CA . VAL A 1 295 ? 50.435 81.796 8.229 1.00 47.60 295 VAL A CA 1
ATOM 2063 C C . VAL A 1 295 ? 50.946 82.217 9.598 1.00 47.75 295 VAL A C 1
ATOM 2064 O O . VAL A 1 295 ? 51.537 81.411 10.323 1.00 48.26 295 VAL A O 1
ATOM 2068 N N . LEU A 1 296 ? 50.727 83.489 9.928 1.00 47.01 296 LEU A N 1
ATOM 2069 C CA . LEU A 1 296 ? 51.149 84.089 11.197 1.00 46.84 296 LEU A CA 1
ATOM 2070 C C . LEU A 1 296 ? 49.953 84.171 12.149 1.00 47.60 296 LEU A C 1
ATOM 2071 O O . LEU A 1 296 ? 49.005 84.920 11.902 1.00 48.48 296 LEU A O 1
ATOM 2076 N N . GLY A 1 297 ? 49.995 83.403 13.232 1.00 48.47 297 GLY A N 1
ATOM 2077 C CA . GLY A 1 297 ? 48.897 83.411 14.181 1.00 50.40 297 GLY A CA 1
ATOM 2078 C C . GLY A 1 297 ? 49.083 84.512 15.194 1.00 54.20 297 GLY A C 1
ATOM 2079 O O . GLY A 1 297 ? 49.463 84.256 16.339 1.00 55.84 297 GLY A O 1
ATOM 2080 N N . LEU A 1 298 ? 48.809 85.744 14.773 1.00 56.12 298 LEU A N 1
ATOM 2081 C CA . LEU A 1 298 ? 48.972 86.913 15.634 1.00 56.00 298 LEU A CA 1
ATOM 2082 C C . LEU A 1 298 ? 47.724 87.315 16.407 1.00 57.86 298 LEU A C 1
ATOM 2083 O O . LEU A 1 298 ? 47.772 88.258 17.192 1.00 59.68 298 LEU A O 1
ATOM 2088 N N . ILE A 1 299 ? 46.611 86.621 16.188 1.00 60.16 299 ILE A N 1
ATOM 2089 C CA . ILE A 1 299 ? 45.368 86.959 16.892 1.00 62.88 299 ILE A CA 1
ATOM 2090 C C . ILE A 1 299 ? 45.105 86.006 18.064 1.00 65.27 299 ILE A C 1
ATOM 2091 O O . ILE A 1 299 ? 44.863 84.816 17.858 1.00 66.26 299 ILE A O 1
ATOM 2096 N N . THR A 1 300 ? 45.161 86.534 19.288 1.00 68.27 300 THR A N 1
ATOM 2097 C CA . THR A 1 300 ? 44.924 85.735 20.494 1.00 70.63 300 THR A CA 1
ATOM 2098 C C . THR A 1 300 ? 43.562 85.071 20.389 1.00 72.54 300 THR A C 1
ATOM 2099 O O . THR A 1 300 ? 42.545 85.743 20.230 1.00 72.52 300 THR A O 1
ATOM 2103 N N . SER A 1 301 ? 43.554 83.750 20.484 1.00 75.37 301 SER A N 1
ATOM 2104 C CA . SER A 1 301 ? 42.326 82.980 20.379 1.00 79.46 301 SER A CA 1
ATOM 2105 C C . SER A 1 301 ? 41.880 82.397 21.715 1.00 81.90 301 SER A C 1
ATOM 2106 O O . SER A 1 301 ? 40.986 81.543 21.769 1.00 80.35 301 SER A O 1
ATOM 2109 N N . LYS A 1 302 ? 42.515 82.856 22.790 1.00 85.65 302 LYS A N 1
ATOM 2110 C CA . LYS A 1 302 ? 42.188 82.386 24.130 1.00 89.63 302 LYS A CA 1
ATOM 2111 C C . LYS A 1 302 ? 41.687 83.506 25.029 1.00 91.78 302 LYS A C 1
ATOM 2112 O O . LYS A 1 302 ? 40.653 83.366 25.685 1.00 92.16 302 LYS A O 1
ATOM 2118 N N . THR A 1 303 ? 42.414 84.619 25.047 1.00 94.07 303 THR A N 1
ATOM 2119 C CA . THR A 1 303 ? 42.055 85.762 25.881 1.00 96.43 303 THR A CA 1
ATOM 2120 C C . THR A 1 303 ? 41.113 86.725 25.158 1.00 98.29 303 THR A C 1
ATOM 2121 O O . THR A 1 303 ? 39.935 86.424 24.947 1.00 98.07 303 THR A O 1
ATOM 2125 N N . GLY A 1 304 ? 41.639 87.887 24.786 1.00 99.98 304 GLY A N 1
ATOM 2126 C CA . GLY A 1 304 ? 40.834 88.875 24.094 1.00 102.83 304 GLY A CA 1
ATOM 2127 C C . GLY A 1 304 ? 41.632 90.124 23.773 1.00 104.88 304 GLY A C 1
ATOM 2128 O O . GLY A 1 304 ? 41.119 91.060 23.154 1.00 105.58 304 GLY A O 1
ATOM 2129 N N . GLU A 1 305 ? 42.893 90.139 24.197 1.00 106.06 305 GLU A N 1
ATOM 2130 C CA . GLU A 1 305 ? 43.771 91.279 23.959 1.00 106.91 305 GLU A CA 1
ATOM 2131 C C . GLU A 1 305 ? 45.118 90.814 23.403 1.00 106.73 305 GLU A C 1
ATOM 2132 O O . GLU A 1 305 ? 46.121 91.527 23.484 1.00 106.35 305 GLU A O 1
ATOM 2138 N N . GLU A 1 307 ? 42.668 93.608 21.459 1.00 75.85 307 GLU A N 1
ATOM 2139 C CA . GLU A 1 307 ? 44.049 93.455 21.025 1.00 76.13 307 GLU A CA 1
ATOM 2140 C C . GLU A 1 307 ? 44.471 94.484 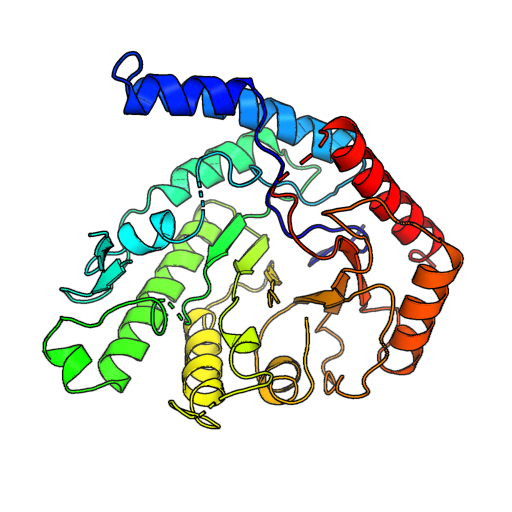19.976 1.00 78.14 307 GLU A C 1
ATOM 2141 O O . GLU A 1 307 ? 43.850 94.601 18.911 1.00 77.68 307 GLU A O 1
ATOM 2147 N N . ASP A 1 308 ? 45.552 95.203 20.287 1.00 79.51 308 ASP A N 1
ATOM 2148 C CA . ASP A 1 308 ? 46.095 96.249 19.420 1.00 80.28 308 ASP A CA 1
ATOM 2149 C C . ASP A 1 308 ? 46.041 95.871 17.946 1.00 78.97 308 ASP A C 1
ATOM 2150 O O . ASP A 1 308 ? 46.060 94.692 17.594 1.00 80.99 308 ASP A O 1
ATOM 2155 N N . GLU A 1 309 ? 45.973 96.880 17.087 1.00 76.01 309 GLU A N 1
ATOM 2156 C CA . GLU A 1 309 ? 45.923 96.650 15.651 1.00 72.13 309 GLU A CA 1
ATOM 2157 C C . GLU A 1 309 ? 47.267 97.017 15.041 1.00 70.35 309 GLU A C 1
ATOM 2158 O O . GLU A 1 309 ? 47.790 96.315 14.173 1.00 68.64 309 GLU A O 1
ATOM 2164 N N . ALA A 1 310 ? 47.815 98.131 15.517 1.00 67.92 310 ALA A N 1
ATOM 2165 C CA . ALA A 1 310 ? 49.098 98.635 15.050 1.00 65.09 310 ALA A CA 1
ATOM 2166 C C . ALA A 1 310 ? 50.214 97.636 15.356 1.00 62.59 310 ALA A C 1
ATOM 2167 O O . ALA A 1 310 ? 51.205 97.559 14.633 1.00 61.64 310 ALA A O 1
ATOM 2169 N N . ALA A 1 311 ? 50.043 96.879 16.435 1.00 59.74 311 ALA A N 1
ATOM 2170 C CA . ALA A 1 311 ? 51.024 95.886 16.834 1.00 58.82 311 ALA A CA 1
ATOM 2171 C C . ALA A 1 311 ? 51.096 94.778 15.784 1.00 59.21 311 ALA A C 1
ATOM 2172 O O . ALA A 1 311 ? 52.176 94.450 15.288 1.00 60.09 311 ALA A O 1
ATOM 2174 N N . ILE A 1 312 ? 49.940 94.208 15.445 1.00 58.98 312 ILE A N 1
ATOM 2175 C CA . ILE A 1 312 ? 49.845 93.136 14.447 1.00 57.97 312 ILE A CA 1
ATOM 2176 C C . ILE A 1 312 ? 50.411 93.584 13.094 1.00 58.33 312 ILE A C 1
ATOM 2177 O O . ILE A 1 312 ? 51.182 92.858 12.465 1.00 58.75 312 ILE A O 1
ATOM 2182 N N . LYS A 1 313 ? 50.024 94.783 12.656 1.00 57.00 313 LYS A N 1
ATOM 2183 C CA . LYS A 1 313 ? 50.496 95.325 11.385 1.00 55.64 313 LYS A CA 1
ATOM 2184 C C . LYS A 1 313 ? 52.014 95.490 11.413 1.00 54.18 313 LYS A C 1
ATOM 2185 O O . LYS A 1 313 ? 52.697 95.239 10.420 1.00 54.73 313 LYS A O 1
ATOM 2191 N N . ALA A 1 314 ? 52.547 95.923 12.549 1.00 51.44 314 ALA A N 1
ATOM 2192 C CA . ALA A 1 314 ? 53.987 96.098 12.666 1.00 49.70 314 ALA A CA 1
ATOM 2193 C C . ALA A 1 314 ? 54.631 94.718 12.591 1.00 49.40 314 ALA A C 1
ATOM 2194 O O . ALA A 1 314 ? 55.552 94.489 11.800 1.00 48.37 314 ALA A O 1
ATOM 2196 N N . ARG A 1 315 ? 54.119 93.809 13.420 1.00 49.86 315 ARG A N 1
ATOM 2197 C CA . ARG A 1 315 ? 54.589 92.431 13.504 1.00 51.31 315 ARG A CA 1
ATOM 2198 C C . ARG A 1 315 ? 54.619 91.755 12.130 1.00 50.59 315 ARG A C 1
ATOM 2199 O O . ARG A 1 315 ? 55.602 91.093 11.771 1.00 47.41 315 ARG A O 1
ATOM 2207 N N . ILE A 1 316 ? 53.542 91.910 11.364 1.00 50.94 316 ILE A N 1
ATOM 2208 C CA . ILE A 1 316 ? 53.495 91.333 10.022 1.00 54.12 316 ILE A CA 1
ATOM 2209 C C . ILE A 1 316 ? 54.567 92.059 9.209 1.00 55.63 316 ILE A C 1
ATOM 2210 O O . ILE A 1 316 ? 55.423 91.429 8.593 1.00 56.69 316 ILE A O 1
ATOM 2215 N N . GLU A 1 317 ? 54.514 93.389 9.230 1.00 57.98 317 GLU A N 1
ATOM 2216 C CA . GLU A 1 317 ? 55.482 94.229 8.537 1.00 61.13 317 GLU A CA 1
ATOM 2217 C C . GLU A 1 317 ? 56.896 93.706 8.767 1.00 61.83 317 GLU A C 1
ATOM 2218 O O . GLU A 1 317 ? 57.677 93.560 7.831 1.00 61.85 317 GLU A O 1
ATOM 2224 N N . GLU A 1 318 ? 57.221 93.412 10.018 1.00 62.71 318 GLU A N 1
ATOM 2225 C CA . GLU A 1 318 ? 58.546 92.910 10.345 1.00 62.91 318 GLU A CA 1
ATOM 2226 C C . GLU A 1 318 ? 58.788 91.614 9.580 1.00 62.45 318 GLU A C 1
ATOM 2227 O O . GLU A 1 318 ? 59.864 91.405 9.026 1.00 63.00 318 GLU A O 1
ATOM 2233 N N . ALA A 1 319 ? 57.774 90.751 9.549 1.00 60.78 319 ALA A N 1
ATOM 2234 C CA . ALA A 1 319 ? 57.872 89.476 8.856 1.00 59.08 319 ALA A CA 1
ATOM 2235 C C . ALA A 1 319 ? 58.092 89.671 7.356 1.00 58.94 319 ALA A C 1
ATOM 2236 O O . ALA A 1 319 ? 58.865 88.937 6.728 1.00 55.80 319 ALA A O 1
ATOM 2238 N N . SER A 1 320 ? 57.418 90.674 6.798 1.00 59.70 320 SER A N 1
ATOM 2239 C CA . SER A 1 320 ? 57.501 90.997 5.370 1.00 62.26 320 SER A CA 1
ATOM 2240 C C . SER A 1 320 ? 58.908 91.403 4.969 1.00 63.36 320 SER A C 1
ATOM 2241 O O . SER A 1 320 ? 59.255 91.418 3.784 1.00 61.88 320 SER A O 1
ATOM 2244 N N . GLU A 1 321 ? 59.710 91.747 5.966 1.00 65.98 321 GLU A N 1
ATOM 2245 C CA . GLU A 1 321 ? 61.084 92.154 5.732 1.00 67.23 321 GLU A CA 1
ATOM 2246 C C . GLU A 1 321 ? 61.888 90.899 5.425 1.00 66.62 321 GLU A C 1
ATOM 2247 O O . GLU A 1 321 ? 62.604 90.841 4.428 1.00 67.41 321 GLU A O 1
ATOM 2253 N N . ILE A 1 322 ? 61.741 89.891 6.283 1.00 65.60 322 ILE A N 1
ATOM 2254 C CA . ILE A 1 322 ? 62.454 88.621 6.148 1.00 63.77 322 ILE A CA 1
ATOM 2255 C C . ILE A 1 322 ? 61.942 87.751 4.995 1.00 63.46 322 ILE A C 1
ATOM 2256 O O . ILE A 1 322 ? 62.733 87.129 4.287 1.00 63.85 322 ILE A O 1
ATOM 2261 N N . VAL A 1 323 ? 60.624 87.715 4.804 1.00 63.50 323 VAL A N 1
ATOM 2262 C CA . VAL A 1 323 ? 60.003 86.922 3.741 1.00 61.81 323 VAL A CA 1
ATOM 2263 C C . VAL A 1 323 ? 58.886 87.739 3.100 1.00 61.40 323 VAL A C 1
ATOM 2264 O O . VAL A 1 323 ? 57.984 88.210 3.787 1.00 60.30 323 VAL A O 1
ATOM 2268 N N . PRO A 1 324 ? 58.914 87.887 1.768 1.00 61.21 324 PRO A N 1
ATOM 2269 C CA . PRO A 1 324 ? 57.899 88.663 1.045 1.00 61.08 324 PRO A CA 1
ATOM 2270 C C . PRO A 1 324 ? 56.449 88.568 1.534 1.00 61.99 324 PRO A C 1
ATOM 2271 O O . PRO A 1 324 ? 55.924 87.484 1.780 1.00 60.88 324 PRO A O 1
ATOM 2275 N N . LEU A 1 325 ? 55.813 89.731 1.667 1.00 62.32 325 LEU A N 1
ATOM 2276 C CA . LEU A 1 325 ? 54.432 89.819 2.132 1.00 63.62 325 LEU A CA 1
ATOM 2277 C C . LEU A 1 325 ? 53.526 89.015 1.202 1.00 63.96 325 LEU A C 1
ATOM 2278 O O . LEU A 1 325 ? 52.448 88.552 1.598 1.00 62.97 325 LEU A O 1
ATOM 2283 N N . SER A 1 326 ? 53.983 88.858 -0.038 1.00 63.09 326 SER A N 1
ATOM 2284 C CA . SER A 1 326 ? 53.250 88.117 -1.063 1.00 64.02 326 SER A CA 1
ATOM 2285 C C . SER A 1 326 ? 52.949 86.681 -0.624 1.00 63.80 326 SER A C 1
ATOM 2286 O O . SER A 1 326 ? 51.972 86.072 -1.069 1.00 63.63 326 SER A O 1
ATOM 2289 N N . GLN A 1 327 ? 53.788 86.145 0.254 1.00 62.67 327 GLN A N 1
ATOM 2290 C CA . GLN A 1 327 ? 53.600 84.785 0.715 1.00 60.93 327 GLN A CA 1
ATOM 2291 C C . GLN A 1 327 ? 53.394 84.649 2.211 1.00 59.12 327 GLN A C 1
ATOM 2292 O O . GLN A 1 327 ? 53.870 83.701 2.818 1.00 59.63 327 GLN A O 1
ATOM 2298 N N . LEU A 1 328 ? 52.681 85.591 2.812 1.00 56.93 328 LEU A N 1
ATOM 2299 C CA . LEU A 1 328 ? 52.412 85.506 4.239 1.00 53.39 328 LEU A CA 1
ATOM 2300 C C . LEU A 1 328 ? 50.901 85.547 4.448 1.00 51.40 328 LEU A C 1
ATOM 2301 O O . LEU A 1 328 ? 50.158 86.146 3.658 1.00 48.27 328 LEU A O 1
ATOM 2306 N N . ARG A 1 329 ? 50.449 84.873 5.499 1.00 50.72 329 ARG A N 1
ATOM 2307 C CA . ARG A 1 329 ? 49.026 84.815 5.827 1.00 49.22 329 ARG A CA 1
ATOM 2308 C C . ARG A 1 329 ? 48.821 85.126 7.299 1.00 46.80 329 ARG A C 1
ATOM 2309 O O . ARG A 1 329 ? 49.756 85.065 8.080 1.00 45.87 329 ARG A O 1
ATOM 2317 N N . LEU A 1 330 ? 47.588 85.458 7.652 1.00 45.65 330 LEU A N 1
ATOM 2318 C CA . LEU A 1 330 ? 47.217 85.811 9.003 1.00 44.56 330 LEU A CA 1
ATOM 2319 C C . LEU A 1 330 ? 46.163 84.839 9.527 1.00 45.82 330 LEU A C 1
ATOM 2320 O O . LEU A 1 330 ? 45.472 84.171 8.752 1.00 46.63 330 LEU A O 1
ATOM 2325 N N . SER A 1 331 ? 46.034 84.766 10.845 1.00 46.77 331 SER A N 1
ATOM 2326 C CA . SER A 1 331 ? 45.057 83.880 11.456 1.00 47.05 331 SER A CA 1
ATOM 2327 C C . SER A 1 331 ? 45.208 84.034 12.927 1.00 47.16 331 SER A C 1
ATOM 2328 O O . SER A 1 331 ? 46.117 84.707 13.388 1.00 49.97 331 SER A O 1
ATOM 2331 N N . PRO A 1 332 ? 44.306 83.422 13.694 1.00 48.69 332 PRO A N 1
ATOM 2332 C CA . PRO A 1 332 ? 44.470 83.557 15.143 1.00 49.46 332 PRO A CA 1
ATOM 2333 C C . PRO A 1 332 ? 45.565 82.544 15.520 1.00 50.83 332 PRO A C 1
ATOM 2334 O O . PRO A 1 332 ? 45.880 81.672 14.717 1.00 49.19 332 PRO A O 1
ATOM 2338 N N . GLN A 1 333 ? 46.169 82.682 16.700 1.00 55.27 333 GLN A N 1
ATOM 2339 C CA . GLN A 1 333 ? 47.263 81.800 17.132 1.00 59.09 333 GLN A CA 1
ATOM 2340 C C . GLN A 1 333 ? 47.009 80.285 17.080 1.00 59.26 333 GLN A C 1
ATOM 2341 O O . GLN A 1 333 ? 47.872 79.530 16.630 1.00 61.38 333 GLN A O 1
ATOM 2347 N N . CYS A 1 334 ? 45.847 79.839 17.550 1.00 59.34 334 CYS A N 1
ATOM 2348 C CA . CYS A 1 334 ? 45.492 78.417 17.526 1.00 59.02 334 CYS A CA 1
ATOM 2349 C C . CYS A 1 334 ? 44.016 78.310 17.156 1.00 58.08 334 CYS A C 1
ATOM 2350 O O . CYS A 1 334 ? 43.395 79.293 16.737 1.00 58.94 334 CYS A O 1
ATOM 2353 N N . GLY A 1 335 ? 43.466 77.110 17.300 1.00 57.38 335 GLY A N 1
ATOM 2354 C CA . GLY A 1 335 ? 42.065 76.892 17.000 1.00 56.67 335 GLY A CA 1
ATOM 2355 C C . GLY A 1 335 ? 41.272 77.166 18.258 1.00 56.83 335 GLY A C 1
ATOM 2356 O O . GLY A 1 335 ? 41.717 76.839 19.352 1.00 57.61 335 GLY A O 1
ATOM 2357 N N . PHE A 1 336 ? 40.111 77.786 18.106 1.00 57.93 336 PHE A N 1
ATOM 2358 C CA . PHE A 1 336 ? 39.251 78.105 19.235 1.00 58.52 336 PHE A CA 1
ATOM 2359 C C . PHE A 1 336 ? 38.747 76.817 19.855 1.00 59.26 336 PHE A C 1
ATOM 2360 O O . PHE A 1 336 ? 37.947 76.106 19.250 1.00 62.56 336 PHE A O 1
ATOM 2368 N N . ALA A 1 337 ? 39.214 76.516 21.060 1.00 59.63 337 ALA A N 1
ATOM 2369 C CA . ALA A 1 337 ? 38.802 75.304 21.756 1.00 60.15 337 ALA A CA 1
ATOM 2370 C C . ALA A 1 337 ? 39.641 75.115 23.009 1.00 60.16 337 ALA A C 1
ATOM 2371 O O . ALA A 1 337 ? 39.768 74.000 23.512 1.00 61.71 337 ALA A O 1
ATOM 2373 N N . THR A 1 346 ? 33.963 83.073 24.849 1.00 75.30 346 THR A N 1
ATOM 2374 C CA . THR A 1 346 ? 32.541 83.083 24.516 1.00 75.48 346 THR A CA 1
ATOM 2375 C C . THR A 1 346 ? 32.400 82.984 23.009 1.00 75.28 346 THR A C 1
ATOM 2376 O O . THR A 1 346 ? 33.235 83.500 22.270 1.00 74.52 346 THR A O 1
ATOM 2380 N N . GLU A 1 347 ? 31.338 82.330 22.556 1.00 75.18 347 GLU A N 1
ATOM 2381 C CA . GLU A 1 347 ? 31.112 82.176 21.130 1.00 76.41 347 GLU A CA 1
ATOM 2382 C C . GLU A 1 347 ? 31.142 83.508 20.386 1.00 75.46 347 GLU A C 1
ATOM 2383 O O . GLU A 1 347 ? 31.816 83.635 19.364 1.00 76.04 347 GLU A O 1
ATOM 2389 N N . GLU A 1 348 ? 30.426 84.498 20.907 1.00 75.26 348 GLU A N 1
ATOM 2390 C CA . GLU A 1 348 ? 30.373 85.825 20.298 1.00 75.18 348 GLU A CA 1
ATOM 2391 C C . GLU A 1 348 ? 31.787 86.351 20.051 1.00 74.15 348 GLU A C 1
ATOM 2392 O O . GLU A 1 348 ? 32.136 86.761 18.941 1.00 72.54 348 GLU A O 1
ATOM 2398 N N . GLU A 1 349 ? 32.600 86.327 21.100 1.00 73.00 349 GLU A N 1
ATOM 2399 C CA . GLU A 1 349 ? 33.974 86.802 21.012 1.00 72.15 349 GLU A CA 1
ATOM 2400 C C . GLU A 1 349 ? 34.726 86.109 19.875 1.00 70.50 349 GLU A C 1
ATOM 2401 O O . GLU A 1 349 ? 35.465 86.750 19.126 1.00 69.50 349 GLU A O 1
ATOM 2407 N N . GLN A 1 350 ? 34.512 84.799 19.759 1.00 69.14 350 GLN A N 1
ATOM 2408 C CA . GLN A 1 350 ? 35.139 83.945 18.744 1.00 67.73 350 GLN A CA 1
ATOM 2409 C C . GLN A 1 350 ? 34.997 84.478 17.316 1.00 67.29 350 GLN A C 1
ATOM 2410 O O . GLN A 1 350 ? 35.989 84.829 16.660 1.00 66.71 350 GLN A O 1
ATOM 2416 N N . TRP A 1 351 ? 33.759 84.528 16.836 1.00 65.84 351 TRP A N 1
ATOM 2417 C CA . TRP A 1 351 ? 33.500 85.001 15.486 1.00 65.41 351 TR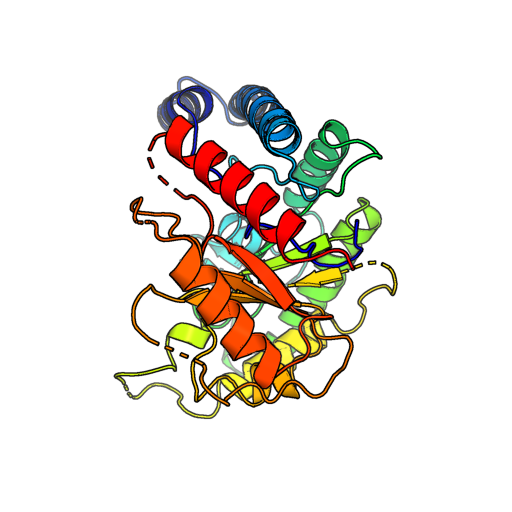P A CA 1
ATOM 2418 C C . TRP A 1 351 ? 33.923 86.449 15.299 1.00 63.93 351 TRP A C 1
ATOM 2419 O O . TRP A 1 351 ? 34.271 86.863 14.194 1.00 62.81 351 TRP A O 1
ATOM 2430 N N . ASP A 1 352 ? 33.916 87.223 16.377 1.00 63.74 352 ASP A N 1
ATOM 2431 C CA . ASP A 1 352 ? 34.328 88.615 16.267 1.00 63.00 352 ASP A CA 1
ATOM 2432 C C . ASP A 1 352 ? 35.815 88.680 15.939 1.00 60.97 352 ASP A C 1
ATOM 2433 O O . ASP A 1 352 ? 36.248 89.463 15.084 1.00 60.90 352 ASP A O 1
ATOM 2438 N N . LYS A 1 353 ? 36.601 87.851 16.613 1.00 56.70 353 LYS A N 1
ATOM 2439 C CA . LYS A 1 353 ? 38.022 87.825 16.336 1.00 53.21 353 LYS A CA 1
ATOM 2440 C C . LYS A 1 353 ? 38.269 87.300 14.918 1.00 50.83 353 LYS A C 1
ATOM 2441 O O . LYS A 1 353 ? 39.303 87.590 14.319 1.00 46.81 353 LYS A O 1
ATOM 2447 N N . LEU A 1 354 ? 37.319 86.532 14.378 1.00 49.39 354 LEU A N 1
ATOM 2448 C CA . LEU A 1 354 ? 37.466 86.005 13.018 1.00 47.78 354 LEU A CA 1
ATOM 2449 C C . LEU A 1 354 ? 37.235 87.088 11.974 1.00 47.49 354 LEU A C 1
ATOM 2450 O O . LEU A 1 354 ? 37.978 87.191 11.001 1.00 45.13 354 LEU A O 1
ATOM 2455 N N . ARG A 1 355 ? 36.202 87.897 12.190 1.00 49.79 355 ARG A N 1
ATOM 2456 C CA . ARG A 1 355 ? 35.882 88.985 11.286 1.00 49.89 355 ARG A CA 1
ATOM 2457 C C . ARG A 1 355 ? 37.066 89.946 11.386 1.00 49.97 355 ARG A C 1
ATOM 2458 O O . ARG A 1 355 ? 37.388 90.674 10.444 1.00 51.55 355 ARG A O 1
ATOM 2466 N N . TYR A 1 356 ? 37.721 89.937 12.542 1.00 48.49 356 TYR A N 1
ATOM 2467 C CA . TYR A 1 356 ? 38.884 90.791 12.766 1.00 48.11 356 TYR A CA 1
ATOM 2468 C C . TYR A 1 356 ? 40.024 90.313 11.850 1.00 46.17 356 TYR A C 1
ATOM 2469 O O . TYR A 1 356 ? 40.750 91.121 11.261 1.00 44.92 356 TYR A O 1
ATOM 2478 N N . VAL A 1 357 ? 40.172 88.994 11.739 1.00 45.53 357 VAL A N 1
ATOM 2479 C CA . VAL A 1 357 ? 41.180 88.402 10.866 1.00 45.31 357 VAL A CA 1
ATOM 2480 C C . VAL A 1 357 ? 40.832 88.755 9.413 1.00 45.35 357 VAL A C 1
ATOM 2481 O O . VAL A 1 357 ? 41.701 89.119 8.625 1.00 43.34 357 VAL A O 1
ATOM 2485 N N . VAL A 1 358 ? 39.550 88.651 9.068 1.00 46.42 358 VAL A N 1
ATOM 2486 C CA . VAL A 1 358 ? 39.090 88.960 7.715 1.00 49.40 358 VAL A CA 1
ATOM 2487 C C . VAL A 1 358 ? 39.300 90.427 7.334 1.00 50.55 358 VAL A C 1
ATOM 2488 O O . VAL A 1 358 ? 39.638 90.736 6.189 1.00 52.62 358 VAL A O 1
ATOM 2492 N N . ARG A 1 359 ? 39.079 91.325 8.286 1.00 49.45 359 ARG A N 1
ATOM 2493 C CA . ARG A 1 359 ? 39.236 92.757 8.046 1.00 50.14 359 ARG A CA 1
ATOM 2494 C C . ARG A 1 359 ? 40.707 93.116 7.894 1.00 49.89 359 ARG A C 1
ATOM 2495 O O . ARG A 1 359 ? 41.109 93.769 6.925 1.00 49.26 359 ARG A O 1
ATOM 2503 N N . LEU A 1 360 ? 41.512 92.681 8.859 1.00 50.17 360 LEU A N 1
ATOM 2504 C CA . LEU A 1 360 ? 42.940 92.955 8.821 1.00 50.88 360 LEU A CA 1
ATOM 2505 C C . LEU A 1 360 ? 43.594 92.456 7.533 1.00 50.29 360 LEU A C 1
ATOM 2506 O O . LEU A 1 360 ? 44.298 93.201 6.860 1.00 50.82 360 LEU A O 1
ATOM 2511 N N . ALA A 1 361 ? 43.354 91.193 7.196 1.00 50.87 361 ALA A N 1
ATOM 2512 C CA . ALA A 1 361 ? 43.929 90.585 6.001 1.00 51.74 361 ALA A CA 1
ATOM 2513 C C . ALA A 1 361 ? 43.454 91.299 4.754 1.00 52.01 361 ALA A C 1
ATOM 2514 O O . ALA A 1 361 ? 44.112 91.277 3.718 1.00 50.34 361 ALA A O 1
ATOM 2516 N N . ASN A 1 362 ? 42.289 91.919 4.846 1.00 54.68 362 ASN A N 1
ATOM 2517 C CA . ASN A 1 362 ? 41.773 92.603 3.689 1.00 57.39 362 ASN A CA 1
ATOM 2518 C C . ASN A 1 362 ? 42.522 93.901 3.457 1.00 59.51 362 ASN A C 1
ATOM 2519 O O . ASN A 1 362 ? 43.068 94.123 2.372 1.00 59.88 362 ASN A O 1
ATOM 2524 N N . ASP A 1 363 ? 42.570 94.761 4.472 1.00 60.48 363 ASP A N 1
ATOM 2525 C CA . ASP A 1 363 ? 43.280 96.019 4.291 1.00 61.79 363 ASP A CA 1
ATOM 2526 C C . ASP A 1 363 ? 44.805 95.850 4.255 1.00 60.57 363 ASP A C 1
ATOM 2527 O O . ASP A 1 363 ? 45.528 96.804 3.959 1.00 62.14 363 ASP A O 1
ATOM 2532 N N . ILE A 1 364 ? 45.300 94.645 4.539 1.00 58.83 364 ILE A N 1
ATOM 2533 C CA . ILE A 1 364 ? 46.744 94.407 4.480 1.00 56.87 364 ILE A CA 1
ATOM 2534 C C . ILE A 1 364 ? 47.093 93.762 3.159 1.00 56.20 364 ILE A C 1
ATOM 2535 O O . ILE A 1 364 ? 48.009 94.197 2.468 1.00 55.29 364 ILE A O 1
ATOM 2540 N N . TRP A 1 365 ? 46.362 92.712 2.811 1.00 57.00 365 TRP A N 1
ATOM 2541 C CA . TRP A 1 365 ? 46.612 92.016 1.561 1.00 57.29 365 TRP A CA 1
ATOM 2542 C C . TRP A 1 365 ? 45.655 92.484 0.468 1.00 60.77 365 TRP A C 1
ATOM 2543 O O . TRP A 1 365 ? 44.541 92.934 0.745 1.00 60.84 365 TRP A O 1
ATOM 2554 N N . GLY A 1 366 ? 46.105 92.399 -0.776 1.00 64.79 366 GLY A N 1
ATOM 2555 C CA . GLY A 1 366 ? 45.275 92.842 -1.882 1.00 71.22 366 GLY A CA 1
ATOM 2556 C C . GLY A 1 366 ? 45.794 94.135 -2.498 1.00 74.34 366 GLY A C 1
ATOM 2557 O O . GLY A 1 366 ? 45.257 95.220 -2.258 1.00 72.51 366 GLY A O 1
ATOM 2558 N N . GLU A 1 367 ? 46.857 94.008 -3.287 1.00 76.66 367 GLU A N 1
ATOM 2559 C CA . GLU A 1 367 ? 47.467 95.142 -3.956 1.00 78.92 367 GLU A CA 1
ATOM 2560 C C . GLU A 1 367 ? 47.305 94.964 -5.463 1.00 80.53 367 GLU A C 1
ATOM 2561 O O . GLU A 1 367 ? 46.832 93.874 -5.865 1.00 81.06 367 GLU A O 1
#

B-factor: mean 61.87, std 17.61, range [24.28, 122.58]

Radius of gyration: 19.45 Å; Cα contacts (8 Å, |Δi|>4): 552; chains: 1; bounding box: 49×56×37 Å

Solvent-accessible surface area: 14680 Å² total

Organism: Listeria monocytogenes serovar 1/2a (strain ATCC BAA-679 / EGD-e) (NCBI:txid169963)

Foldseek 3Di:
DDAAADQQHAFAAAAADVLLVVLVVCDVVVNADPVGSVVSLLVQLLVQLVLCVVLPHQEGESNCSVPAECLQVCQWPQWHDVLIERADQTAADDHPVLVVQLSSDVSNDDRGAYEEEHAALLCVPSYHYDHDVCVVPVVSVLVRSLVRLLVVQVSNVVSPHLHYEHAYQPVLVQQDDDPDDHPPSLVSRLCSRCSSCVPPDPRFYEEHANFQHQPSLCCPQPVRPHQEYEGADELDDQHLSNPNPDLRYAYEYQYAALDDQDDDLVSVLVNLVVVCVSPNNVRYHYYHRHRNNVNVSRSVSSSVSVVSSVVNDDD